Protein AF-A0A1V5TB81-F1 (afdb_monomer)

Sequence (236 aa):
MRASPFLKYRKSFTTGLKASVEYRFNFFLSLAGAVSPVVIQTALWIVLYEGGGEENVLFGFTFTQMIAWTFIAQLVSRLVRTGFEYEVNSDIKSGSLDRYLVKPVSYFGYRLFSFLGDKAAQSLFSCVLLAAAVAVLGTVTGFAVTGRNAALFSVALVLAFVLNFLLFWCVGLAGFWLTEIGFLFEAVRIVIIAASGGIFPLSVFGPEGERILSLLPSRYTIQFPADLLAGRIPES

Mean predicted aligned error: 6.81 Å

Foldseek 3Di:
DPDPLVVVLVVLLQLLLVVLVVVVVVLVVVVVVLVPLLVVQLVVLCVVCVVDDQPDQDLNDGSLLQSLLLVQLSLLCQLQDFDLLVVLLVCLLVVVVVVVVPDPHDPVSSSVSSRCSNCVVVNVVSVVVNVVSLVVSCVPPVDDQDPVLVVVLVVLSVVLNVLSVVVSVVVSVVSNVDNDPPVVSVVVVVVLCVLLCSNHRQSVVPDVSSVVSVVDPSVSNRVVSSCSRSVNDDPD

Structure (mmCIF, N/CA/C/O backbone):
data_AF-A0A1V5TB81-F1
#
_entry.id   AF-A0A1V5TB81-F1
#
loop_
_atom_site.group_PDB
_atom_site.id
_atom_site.type_symbol
_atom_site.label_atom_id
_atom_site.label_alt_id
_atom_site.label_comp_id
_atom_site.label_asym_id
_atom_site.label_entity_id
_atom_site.label_seq_id
_atom_site.pdbx_PDB_ins_code
_atom_site.Cartn_x
_atom_site.Cartn_y
_atom_site.Cartn_z
_atom_site.occupancy
_atom_site.B_iso_or_equiv
_atom_site.auth_seq_id
_atom_site.auth_comp_id
_atom_site.auth_asym_id
_atom_site.auth_atom_id
_atom_site.pdbx_PDB_model_num
ATOM 1 N N . MET A 1 1 ? -28.119 16.794 23.424 1.00 46.44 1 MET A N 1
ATOM 2 C CA . MET A 1 1 ? -27.656 17.115 22.052 1.00 46.44 1 MET A CA 1
ATOM 3 C C . MET A 1 1 ? -26.850 15.946 21.491 1.00 46.44 1 MET A C 1
ATOM 5 O O . MET A 1 1 ? -25.765 15.676 21.993 1.00 46.44 1 MET A O 1
ATOM 9 N N . ARG A 1 2 ? -27.363 15.213 20.491 1.00 53.72 2 ARG A N 1
ATOM 10 C CA . ARG A 1 2 ? -26.559 14.217 19.758 1.00 53.72 2 ARG A CA 1
ATOM 11 C C . ARG A 1 2 ? -25.523 14.980 18.927 1.00 53.72 2 ARG A C 1
ATOM 13 O O . ARG A 1 2 ? -25.900 15.665 17.985 1.00 53.72 2 ARG A O 1
ATOM 20 N N . ALA A 1 3 ? -24.241 14.893 19.283 1.00 59.53 3 ALA A N 1
ATOM 21 C CA . ALA A 1 3 ? -23.174 15.395 18.417 1.00 59.53 3 ALA A CA 1
ATOM 22 C C . ALA A 1 3 ? -23.321 14.754 17.028 1.00 59.53 3 ALA A C 1
ATOM 24 O O . ALA A 1 3 ? -23.548 13.540 16.944 1.00 59.53 3 ALA A O 1
ATOM 25 N N . SER A 1 4 ? -23.219 15.557 15.964 1.00 69.38 4 SER A N 1
ATOM 26 C CA . SER A 1 4 ? -23.364 15.046 14.601 1.00 69.38 4 SER A CA 1
ATOM 27 C C . SER A 1 4 ? -22.346 13.921 14.355 1.00 69.38 4 SER A C 1
ATOM 29 O O . SER A 1 4 ? -21.233 13.967 14.897 1.00 69.38 4 SER A O 1
ATOM 31 N N . PRO A 1 5 ? -22.702 12.879 13.583 1.00 66.94 5 PRO A N 1
ATOM 32 C CA . PRO A 1 5 ? -21.818 11.737 13.342 1.00 66.94 5 PRO A CA 1
ATOM 33 C C . PRO A 1 5 ? -20.439 12.169 12.815 1.00 66.94 5 PRO A C 1
ATOM 35 O O . PRO A 1 5 ? -19.423 11.610 13.223 1.00 66.94 5 PRO A O 1
ATOM 38 N N . PHE A 1 6 ? -20.390 13.243 12.024 1.00 74.88 6 PHE A N 1
ATOM 39 C CA . PHE A 1 6 ? -19.162 13.837 11.499 1.00 74.88 6 PHE A CA 1
ATOM 40 C C . PHE A 1 6 ? -18.202 14.356 12.586 1.00 74.88 6 PHE A C 1
ATOM 42 O O . PHE A 1 6 ? -16.996 14.124 12.504 1.00 74.88 6 PHE A O 1
ATOM 49 N N . LEU A 1 7 ? -18.708 15.002 13.648 1.00 79.69 7 LEU A N 1
ATOM 50 C CA . LEU A 1 7 ? -17.849 15.516 14.727 1.00 79.69 7 LEU A CA 1
ATOM 51 C C . LEU A 1 7 ? -17.111 14.396 15.472 1.00 79.69 7 LEU A C 1
ATOM 53 O O . LEU A 1 7 ? -15.997 14.611 15.951 1.00 79.69 7 LEU A O 1
ATOM 57 N N . LYS A 1 8 ? -17.722 13.210 15.580 1.00 83.25 8 LYS A N 1
ATOM 58 C CA . LYS A 1 8 ? -17.126 12.061 16.275 1.00 83.25 8 LYS A CA 1
ATOM 59 C C . LYS A 1 8 ? -15.926 11.522 15.494 1.00 83.25 8 LYS A C 1
ATOM 61 O O . LYS A 1 8 ? -14.840 11.408 16.054 1.00 83.25 8 LYS A O 1
ATOM 66 N N . TYR A 1 9 ? -16.101 11.291 14.194 1.00 84.56 9 TYR A N 1
ATOM 67 C CA . TYR A 1 9 ? -15.042 10.791 13.316 1.00 84.56 9 TYR A CA 1
ATOM 68 C C . TYR A 1 9 ? -13.918 11.809 13.099 1.00 84.56 9 TYR A C 1
ATOM 70 O O . TYR A 1 9 ? -12.747 11.438 13.094 1.00 84.56 9 TYR A O 1
ATOM 78 N N . ARG A 1 10 ? -14.242 13.110 13.050 1.00 84.38 10 ARG A N 1
ATOM 79 C CA . ARG A 1 10 ? -13.224 14.172 13.012 1.00 84.38 10 ARG A CA 1
ATOM 80 C C . ARG A 1 10 ? -12.326 14.155 14.250 1.00 84.38 10 ARG A C 1
ATOM 82 O O . ARG A 1 10 ? -11.119 14.367 14.138 1.00 84.38 10 ARG A O 1
ATOM 89 N N . LYS A 1 11 ? -12.893 13.904 15.435 1.00 85.12 11 LYS A N 1
ATOM 90 C CA . LYS A 1 11 ? -12.104 13.775 16.670 1.00 85.12 11 LYS A CA 1
ATOM 91 C C . LYS A 1 11 ? -11.187 12.555 16.620 1.00 85.12 11 LYS A C 1
ATOM 93 O O . LYS A 1 11 ? -10.013 12.715 16.920 1.00 85.12 11 LYS A O 1
ATOM 98 N N . SER A 1 12 ? -11.682 11.397 16.178 1.00 83.94 12 SER A N 1
ATOM 99 C CA . SER A 1 12 ? -10.851 10.196 15.981 1.00 83.94 12 SER A CA 1
ATOM 100 C C . SER A 1 12 ? -9.680 10.449 15.033 1.00 83.94 12 SER A C 1
ATOM 102 O O . SER A 1 12 ? -8.546 10.134 15.377 1.00 83.94 12 SER A O 1
ATOM 104 N N . PHE A 1 13 ? -9.931 11.107 13.899 1.00 86.62 13 PHE A N 1
ATOM 105 C CA . PHE A 1 13 ? -8.878 11.514 12.969 1.00 86.62 13 PHE A CA 1
ATOM 106 C C . PHE A 1 13 ? -7.848 12.439 13.624 1.00 86.62 13 PHE A C 1
ATOM 108 O O . PHE A 1 13 ? -6.646 12.241 13.490 1.00 86.62 13 PHE A O 1
ATOM 115 N N . THR A 1 14 ? -8.310 13.432 14.387 1.00 86.25 14 THR A N 1
ATOM 116 C CA . THR A 1 14 ? -7.411 14.365 15.084 1.00 86.25 14 THR A CA 1
ATOM 117 C C . THR A 1 14 ? -6.552 13.648 16.130 1.00 86.25 14 THR A C 1
ATOM 119 O O . THR A 1 14 ? -5.392 14.004 16.314 1.00 86.25 14 THR A O 1
ATOM 122 N N . THR A 1 15 ? -7.101 12.644 16.819 1.00 85.19 15 THR A N 1
ATOM 123 C CA . THR A 1 15 ? -6.345 11.812 17.764 1.00 85.19 15 THR A CA 1
ATOM 124 C C . THR A 1 15 ? -5.258 11.012 17.053 1.00 85.19 15 THR A C 1
ATOM 126 O O . THR A 1 15 ? -4.116 11.052 17.500 1.00 85.19 15 THR A O 1
ATOM 129 N N . GLY A 1 16 ? -5.578 10.364 15.929 1.00 82.12 16 GLY A N 1
ATOM 130 C CA . GLY A 1 16 ? -4.578 9.672 15.111 1.00 82.12 16 GLY A CA 1
ATOM 131 C C . GLY A 1 16 ? -3.480 10.617 14.621 1.00 82.12 16 GLY A C 1
ATOM 132 O O . GLY A 1 16 ? -2.299 10.338 14.783 1.00 82.12 16 GLY A O 1
ATOM 133 N N . LEU A 1 17 ? -3.852 11.802 14.130 1.00 85.25 17 LEU A N 1
ATOM 134 C CA . LEU A 1 17 ? -2.881 12.793 13.659 1.00 85.25 17 LEU A CA 1
ATOM 135 C C . LEU A 1 17 ? -1.909 13.237 14.763 1.00 85.25 17 LEU 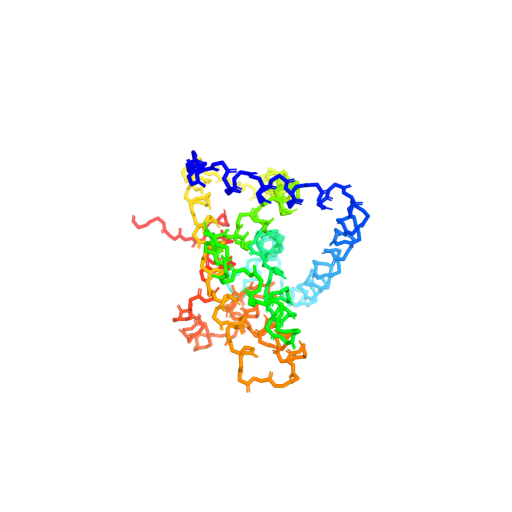A C 1
ATOM 137 O O . LEU A 1 17 ? -0.724 13.439 14.503 1.00 85.25 17 LEU A O 1
ATOM 141 N N . LYS A 1 18 ? -2.392 13.380 16.002 1.00 85.06 18 LYS A N 1
ATOM 142 C CA . LYS A 1 18 ? -1.531 13.692 17.151 1.00 85.06 18 LYS A CA 1
ATOM 143 C C . LYS A 1 18 ? -0.537 12.567 17.436 1.00 85.06 18 LYS A C 1
ATOM 145 O O . LYS A 1 18 ? 0.632 12.875 17.648 1.00 85.06 18 LYS A O 1
ATOM 150 N N . ALA A 1 19 ? -0.977 11.308 17.377 1.00 80.75 19 ALA A N 1
ATOM 151 C CA . ALA A 1 19 ? -0.099 10.152 17.551 1.00 80.75 19 ALA A CA 1
ATOM 152 C C . ALA A 1 19 ? 1.029 10.141 16.500 1.00 80.75 19 ALA A C 1
ATOM 154 O O . ALA A 1 19 ? 2.199 10.013 16.852 1.00 80.75 19 ALA A O 1
ATOM 155 N N . SER A 1 20 ? 0.705 10.418 15.235 1.00 79.62 20 SER A N 1
ATOM 156 C CA . SER A 1 20 ? 1.688 10.511 14.144 1.00 79.62 20 SER A CA 1
ATOM 157 C C . SER A 1 20 ? 2.804 11.534 14.419 1.00 79.62 20 SER A C 1
ATOM 159 O O . SER A 1 20 ? 3.987 11.282 14.181 1.00 79.62 20 SER A O 1
ATOM 161 N N . VAL A 1 21 ? 2.443 12.702 14.965 1.00 80.31 21 VAL A N 1
ATOM 162 C CA . VAL A 1 21 ? 3.389 13.793 15.270 1.00 80.31 21 VAL A CA 1
ATOM 163 C C . VAL A 1 21 ? 4.216 13.511 16.530 1.00 80.31 21 VAL A C 1
ATOM 165 O O . VAL A 1 21 ? 5.379 13.933 16.618 1.00 80.31 21 VAL A O 1
ATOM 168 N N . GLU A 1 22 ? 3.625 12.811 17.498 1.00 83.31 22 GLU A N 1
ATOM 169 C CA . GLU A 1 22 ? 4.284 12.358 18.723 1.00 83.31 22 GLU A CA 1
ATOM 170 C C . GLU A 1 22 ? 5.370 11.321 18.401 1.00 83.31 22 GLU A C 1
ATOM 172 O O . GLU A 1 22 ? 6.528 11.494 18.784 1.00 83.31 22 GLU A O 1
ATOM 177 N N . TYR A 1 23 ? 5.051 10.324 17.571 1.00 77.56 23 TYR A N 1
ATOM 178 C CA . TYR A 1 23 ? 5.965 9.249 17.172 1.00 77.56 23 TYR A CA 1
ATOM 179 C C . TYR A 1 23 ? 6.760 9.543 15.887 1.00 77.56 23 TYR A C 1
ATOM 181 O O . TYR A 1 23 ? 7.111 8.633 15.134 1.00 77.56 23 TYR A O 1
ATOM 189 N N . ARG A 1 24 ? 7.139 10.804 15.646 1.00 81.50 24 ARG A N 1
ATOM 190 C CA . ARG A 1 24 ? 7.891 11.224 14.441 1.00 81.50 24 ARG A CA 1
ATOM 191 C C . ARG A 1 24 ? 9.197 10.453 14.196 1.00 81.50 24 ARG A C 1
ATOM 193 O O . ARG A 1 24 ? 9.610 10.277 13.054 1.00 81.50 24 ARG A O 1
ATOM 200 N N . PHE A 1 25 ? 9.860 9.981 15.253 1.00 84.00 25 PHE A N 1
ATOM 201 C CA . PHE A 1 25 ? 11.065 9.155 15.121 1.00 84.00 25 PHE A CA 1
ATOM 202 C C . PHE A 1 25 ? 10.759 7.793 14.497 1.00 84.00 25 PHE A C 1
ATOM 204 O O . PHE A 1 25 ? 11.540 7.313 13.680 1.00 84.00 25 PHE A O 1
ATOM 211 N N . ASN A 1 26 ? 9.602 7.206 14.815 1.00 83.25 26 ASN A N 1
ATOM 212 C CA . ASN A 1 26 ? 9.147 5.964 14.197 1.00 83.25 26 ASN A CA 1
ATOM 213 C C . ASN A 1 26 ? 8.967 6.154 12.684 1.00 83.25 26 ASN A C 1
ATOM 215 O O . ASN A 1 26 ? 9.401 5.321 11.895 1.00 83.25 26 ASN A O 1
ATOM 219 N N . PHE A 1 27 ? 8.448 7.309 12.259 1.00 81.50 27 PHE A N 1
ATOM 220 C CA . PHE A 1 27 ? 8.380 7.653 10.841 1.00 81.50 27 PHE A CA 1
ATOM 221 C C . PHE A 1 27 ? 9.767 7.643 10.166 1.00 81.50 27 PHE A C 1
ATOM 223 O O . PHE A 1 27 ? 9.932 6.956 9.156 1.00 81.50 27 PHE A O 1
ATOM 230 N N . PHE A 1 28 ? 10.782 8.311 10.727 1.00 84.69 28 PHE A N 1
ATOM 231 C CA . PHE A 1 28 ? 12.133 8.310 10.143 1.00 84.69 28 PHE A CA 1
ATOM 232 C C . PHE A 1 28 ? 12.788 6.925 10.145 1.00 84.69 28 PHE A C 1
ATOM 234 O O . PHE A 1 28 ? 13.382 6.534 9.142 1.00 84.69 28 PHE A O 1
ATOM 241 N N . LEU A 1 29 ? 12.628 6.151 11.221 1.00 87.06 29 LEU A N 1
ATOM 242 C CA . LEU A 1 29 ? 13.097 4.764 11.277 1.00 87.06 29 LEU A CA 1
ATOM 243 C C . LEU A 1 29 ? 12.402 3.897 10.221 1.00 87.06 29 LEU A C 1
ATOM 245 O O . LEU A 1 29 ? 13.052 3.114 9.531 1.00 87.06 29 LEU A O 1
ATOM 249 N N . SER A 1 30 ? 11.097 4.091 10.020 1.00 84.12 30 SER A N 1
ATOM 250 C CA . SER A 1 30 ? 10.345 3.401 8.972 1.00 84.12 30 SER A CA 1
ATOM 251 C C . SER A 1 30 ? 10.826 3.778 7.568 1.00 84.12 30 SER A C 1
ATOM 253 O O . SER A 1 30 ? 10.756 2.956 6.652 1.00 84.12 30 SER A O 1
ATOM 255 N N . LEU A 1 31 ? 11.308 5.011 7.373 1.00 84.56 31 LEU A N 1
ATOM 256 C CA . LEU A 1 31 ? 11.877 5.476 6.111 1.00 84.56 31 LEU A CA 1
ATOM 257 C C . LEU A 1 31 ? 13.279 4.899 5.892 1.00 84.56 31 LEU A C 1
ATOM 259 O O . LEU A 1 31 ? 13.564 4.418 4.804 1.00 84.56 31 LEU A O 1
ATOM 263 N N . ALA A 1 32 ? 14.114 4.841 6.929 1.00 87.69 32 ALA A N 1
ATOM 264 C CA . ALA A 1 32 ? 15.408 4.164 6.863 1.00 87.69 32 ALA A CA 1
ATOM 265 C C . ALA A 1 32 ? 15.243 2.672 6.523 1.00 87.69 32 ALA A C 1
ATOM 267 O O . ALA A 1 32 ? 15.924 2.159 5.641 1.00 87.69 32 ALA A O 1
ATOM 268 N N . GLY A 1 33 ? 14.255 1.999 7.125 1.00 87.31 33 GLY A N 1
ATOM 269 C CA . GLY A 1 33 ? 13.894 0.619 6.786 1.00 87.31 33 GLY A CA 1
ATOM 270 C C . GLY A 1 33 ? 13.306 0.438 5.377 1.00 87.31 33 GLY A C 1
ATOM 271 O O . GLY A 1 33 ? 13.274 -0.679 4.874 1.00 87.31 33 GLY A O 1
ATOM 272 N N . ALA A 1 34 ? 12.864 1.514 4.705 1.00 84.94 34 ALA A N 1
ATOM 273 C CA . ALA A 1 34 ? 12.532 1.495 3.264 1.00 84.94 34 ALA A CA 1
ATOM 274 C C . ALA A 1 34 ? 13.736 1.210 2.390 1.00 84.94 34 ALA A C 1
ATOM 276 O O . ALA A 1 34 ? 13.596 0.661 1.302 1.00 84.94 34 ALA A O 1
ATOM 277 N N . VAL A 1 35 ? 14.878 1.638 2.924 1.00 88.06 35 VAL A N 1
ATOM 278 C CA . VAL A 1 35 ? 16.239 1.439 2.467 1.00 88.06 35 VAL A CA 1
ATOM 279 C C . VAL A 1 35 ? 16.422 0.075 1.812 1.00 88.06 35 VAL A C 1
ATOM 281 O O . VAL A 1 35 ? 16.665 -0.136 0.624 1.00 88.06 35 VAL A O 1
ATOM 284 N N . SER A 1 36 ? 16.238 -0.895 2.703 1.00 89.75 36 SER A N 1
ATOM 285 C CA . SER A 1 36 ? 16.744 -2.244 2.556 1.00 89.75 36 SER A CA 1
ATOM 286 C C . SER A 1 36 ? 16.034 -3.031 1.457 1.00 89.75 36 SER A C 1
ATOM 288 O O . SER A 1 36 ? 16.749 -3.563 0.614 1.00 89.75 36 SER A O 1
ATOM 290 N N . PRO A 1 37 ? 14.686 -3.091 1.375 1.00 88.25 37 PRO A N 1
ATOM 291 C CA . PRO A 1 37 ? 14.025 -3.836 0.304 1.00 88.25 37 PRO A CA 1
ATOM 292 C C . PRO A 1 37 ? 14.393 -3.330 -1.093 1.00 88.25 37 PRO A C 1
ATOM 294 O O . PRO A 1 37 ? 14.648 -4.141 -1.977 1.00 88.25 37 PRO A O 1
ATOM 297 N N . VAL A 1 38 ? 14.489 -2.007 -1.277 1.00 89.25 38 VAL A N 1
ATOM 298 C CA . VAL A 1 38 ? 14.854 -1.394 -2.565 1.00 89.25 38 VAL A CA 1
ATOM 299 C C . VAL A 1 38 ? 16.278 -1.779 -2.963 1.00 89.25 38 VAL A C 1
ATOM 301 O O . VAL A 1 38 ? 16.507 -2.194 -4.097 1.00 89.25 38 VAL A O 1
ATOM 304 N N . VAL A 1 39 ? 17.231 -1.677 -2.031 1.00 91.12 39 VAL A N 1
ATOM 305 C CA . VAL A 1 39 ? 18.637 -2.030 -2.281 1.00 91.12 39 VAL A CA 1
ATOM 306 C C . VAL A 1 39 ? 18.788 -3.521 -2.572 1.00 91.12 39 VAL A C 1
ATOM 308 O O . VAL A 1 39 ? 19.445 -3.883 -3.543 1.00 91.12 39 VAL A O 1
ATOM 311 N N . ILE A 1 40 ? 18.146 -4.382 -1.777 1.00 92.38 40 ILE A N 1
ATOM 312 C CA . ILE A 1 40 ? 18.197 -5.838 -1.957 1.00 92.38 40 ILE A CA 1
ATOM 313 C C . ILE A 1 40 ? 17.614 -6.227 -3.319 1.00 92.38 40 ILE A C 1
ATOM 315 O O . ILE A 1 40 ? 18.248 -6.971 -4.060 1.00 92.38 40 ILE A O 1
ATOM 319 N N . GLN A 1 41 ? 16.440 -5.703 -3.681 1.00 91.12 41 GLN A N 1
ATOM 320 C CA . GLN A 1 41 ? 15.818 -5.991 -4.977 1.00 91.12 41 GLN A CA 1
ATOM 321 C C . GLN A 1 41 ? 16.663 -5.462 -6.136 1.00 91.12 41 GLN A C 1
ATOM 323 O O . GLN A 1 41 ? 16.874 -6.178 -7.106 1.00 91.12 41 GLN A O 1
ATOM 328 N N . THR A 1 42 ? 17.216 -4.254 -6.017 1.00 90.31 42 THR A N 1
ATOM 329 C CA . THR A 1 42 ? 18.104 -3.685 -7.043 1.00 90.31 42 THR A CA 1
ATOM 330 C C . THR A 1 42 ? 19.345 -4.551 -7.252 1.00 90.31 42 THR A C 1
ATOM 332 O O . THR A 1 42 ? 19.686 -4.852 -8.391 1.00 90.31 42 THR A O 1
ATOM 335 N N . ALA A 1 43 ? 19.988 -5.007 -6.173 1.00 92.19 43 ALA A N 1
ATOM 336 C CA . ALA A 1 43 ? 21.135 -5.909 -6.259 1.00 92.19 43 ALA A CA 1
ATOM 337 C C . ALA A 1 43 ? 20.768 -7.244 -6.927 1.00 92.19 43 ALA A C 1
ATOM 339 O O . ALA A 1 43 ? 21.506 -7.720 -7.786 1.00 92.19 43 ALA A O 1
ATOM 340 N N . LEU A 1 44 ? 19.606 -7.816 -6.586 1.00 92.19 44 LEU A N 1
ATOM 341 C CA . LEU A 1 44 ? 19.094 -9.021 -7.244 1.00 92.19 44 LEU A CA 1
ATOM 342 C C . LEU A 1 44 ? 18.886 -8.801 -8.748 1.00 92.19 44 LEU A C 1
ATOM 344 O O . LEU A 1 44 ? 19.290 -9.644 -9.545 1.00 92.19 44 LEU A O 1
ATOM 348 N N . TRP A 1 45 ? 18.301 -7.670 -9.150 1.00 91.25 45 TRP A N 1
ATOM 349 C CA . TRP A 1 45 ? 18.092 -7.357 -10.563 1.00 91.25 45 TRP A CA 1
ATOM 350 C C . TRP A 1 45 ? 19.399 -7.134 -11.317 1.00 91.25 45 TRP A C 1
ATOM 352 O O . TRP A 1 45 ? 19.512 -7.609 -12.440 1.00 91.25 45 TRP A O 1
ATOM 362 N N . ILE A 1 46 ? 20.394 -6.482 -10.709 1.00 90.38 46 ILE A N 1
ATOM 363 C CA . ILE A 1 46 ? 21.722 -6.327 -11.321 1.00 90.38 46 ILE A CA 1
ATOM 364 C C . ILE A 1 46 ? 22.289 -7.704 -11.677 1.00 90.38 46 ILE A C 1
ATOM 366 O O . ILE A 1 46 ? 22.594 -7.936 -12.839 1.00 90.38 46 ILE A O 1
ATOM 370 N N . VAL A 1 47 ? 22.323 -8.638 -10.722 1.00 91.44 47 VAL A N 1
ATOM 371 C CA . VAL A 1 47 ? 22.872 -9.989 -10.936 1.00 91.44 47 VAL A CA 1
ATOM 372 C C . VAL A 1 47 ? 22.081 -10.777 -11.986 1.00 91.44 47 VAL A C 1
ATOM 374 O O . VAL A 1 47 ? 22.664 -11.477 -12.809 1.00 91.44 47 VAL A O 1
ATOM 377 N N . LEU A 1 48 ? 20.748 -10.674 -11.985 1.00 89.25 48 LEU A N 1
ATOM 378 C CA . LEU A 1 48 ? 19.905 -11.401 -12.941 1.00 89.25 48 LEU A CA 1
ATOM 379 C C . LEU A 1 48 ? 20.037 -10.881 -14.378 1.00 89.25 48 LEU A C 1
ATOM 381 O O . LEU A 1 48 ? 19.919 -11.668 -15.317 1.00 89.25 48 LEU A O 1
ATOM 385 N N . TYR A 1 49 ? 20.277 -9.581 -14.555 1.00 89.12 49 TYR A N 1
ATOM 386 C CA . TYR A 1 49 ? 20.441 -8.965 -15.873 1.00 89.12 49 TYR A CA 1
ATOM 387 C C . TYR A 1 49 ? 21.905 -8.918 -16.342 1.00 89.12 49 TYR A C 1
ATOM 389 O O . TYR A 1 49 ? 22.132 -8.756 -17.532 1.00 89.12 49 TYR A O 1
ATOM 397 N N . GLU A 1 50 ? 22.897 -9.132 -15.472 1.00 83.12 50 GLU A N 1
ATOM 398 C CA . GLU A 1 50 ? 24.333 -9.103 -15.819 1.00 83.12 50 GLU A CA 1
ATOM 399 C C . GLU A 1 50 ? 24.713 -10.105 -16.930 1.00 83.12 50 GLU A C 1
ATOM 401 O O . GLU A 1 50 ? 25.636 -9.867 -17.706 1.00 83.12 50 GLU A O 1
ATOM 406 N N . GLY A 1 51 ? 23.971 -11.215 -17.046 1.00 70.25 51 GLY A N 1
ATOM 407 C CA . GLY A 1 51 ? 24.224 -12.284 -18.019 1.00 70.25 51 GLY A CA 1
ATOM 408 C C . GLY A 1 51 ? 23.631 -12.087 -19.421 1.00 70.25 51 GLY A C 1
ATOM 409 O O . GLY A 1 51 ? 23.921 -12.888 -20.308 1.00 70.25 51 GLY A O 1
ATOM 410 N N . GLY A 1 52 ? 22.808 -11.062 -19.655 1.00 64.69 52 GLY A N 1
ATOM 411 C CA . GLY A 1 52 ? 22.266 -10.762 -20.984 1.00 64.69 52 GLY A CA 1
ATOM 412 C C . GLY A 1 52 ? 22.256 -9.258 -21.204 1.00 64.69 52 GLY A C 1
ATOM 413 O O . GLY A 1 52 ? 21.798 -8.542 -20.329 1.00 64.69 52 GLY A O 1
ATOM 414 N N . GLY A 1 53 ? 22.798 -8.790 -22.334 1.00 63.75 53 GLY A N 1
ATOM 415 C CA . GLY A 1 53 ? 23.076 -7.368 -22.598 1.00 63.75 53 GLY A CA 1
ATOM 416 C C . GLY A 1 53 ? 21.885 -6.407 -22.435 1.00 63.75 53 GLY A C 1
ATOM 417 O O . GLY A 1 53 ? 20.780 -6.808 -22.100 1.00 63.75 53 GLY A O 1
ATOM 418 N N . GLU A 1 54 ? 22.086 -5.115 -22.709 1.00 59.56 54 GLU A N 1
ATOM 419 C CA . GLU A 1 54 ? 21.105 -4.047 -22.410 1.00 59.56 54 GLU A CA 1
ATOM 420 C C . GLU A 1 54 ? 19.689 -4.254 -22.999 1.00 59.56 54 GLU A C 1
ATOM 422 O O . GLU A 1 54 ? 18.715 -3.743 -22.445 1.00 59.56 54 GLU A O 1
ATOM 427 N N . GLU A 1 55 ? 19.546 -5.043 -24.070 1.00 63.56 55 GLU A N 1
ATOM 428 C CA . GLU A 1 55 ? 18.257 -5.402 -24.689 1.00 63.56 55 GLU A CA 1
ATOM 429 C C . GLU A 1 55 ? 17.609 -6.678 -24.119 1.00 63.56 55 GLU A C 1
ATOM 431 O O . GLU A 1 55 ? 16.552 -7.106 -24.585 1.00 63.56 55 GLU A O 1
ATOM 436 N N . ASN A 1 56 ? 18.212 -7.310 -23.112 1.00 78.38 56 ASN A N 1
ATOM 437 C CA . ASN A 1 56 ? 17.662 -8.508 -22.497 1.00 78.38 56 ASN A CA 1
ATOM 438 C C . ASN A 1 56 ? 16.358 -8.174 -21.758 1.00 78.38 56 ASN A C 1
ATOM 440 O O . ASN A 1 56 ? 16.338 -7.415 -20.785 1.00 78.38 56 ASN A O 1
ATOM 444 N N . VAL A 1 57 ? 15.253 -8.751 -22.228 1.00 82.88 57 VAL A N 1
ATOM 445 C CA . VAL A 1 57 ? 13.931 -8.599 -21.619 1.00 82.88 57 VAL A CA 1
ATOM 446 C C . VAL A 1 57 ? 13.654 -9.822 -20.754 1.00 82.88 57 VAL A C 1
ATOM 448 O O . VAL A 1 57 ? 13.281 -10.881 -21.254 1.00 82.88 57 VAL A O 1
ATOM 451 N N . LEU A 1 58 ? 13.785 -9.665 -19.438 1.00 83.19 58 LEU A N 1
ATOM 452 C CA . LEU A 1 58 ? 13.402 -10.689 -18.466 1.00 83.19 58 LEU A CA 1
ATOM 453 C C . LEU A 1 58 ? 12.046 -10.342 -17.859 1.00 83.19 58 LEU A C 1
ATOM 455 O O . LEU A 1 58 ? 11.779 -9.193 -17.512 1.00 83.19 58 LEU A O 1
ATOM 459 N N . PHE A 1 59 ? 11.162 -11.337 -17.750 1.00 84.38 59 PHE A N 1
ATOM 460 C CA . PHE A 1 59 ? 9.823 -11.183 -17.158 1.00 84.38 59 PHE A CA 1
ATOM 461 C C . PHE A 1 59 ? 8.969 -10.069 -17.796 1.00 84.38 59 PHE A C 1
ATOM 463 O O . PHE A 1 59 ? 8.060 -9.526 -17.165 1.00 84.38 59 PHE A O 1
ATOM 470 N N . GLY A 1 60 ? 9.276 -9.716 -19.050 1.00 83.38 60 GLY A N 1
ATOM 471 C CA . GLY A 1 60 ? 8.641 -8.625 -19.782 1.00 83.38 60 GLY A CA 1
ATOM 472 C C . GLY A 1 60 ? 9.132 -7.226 -19.399 1.00 83.38 60 GLY A C 1
ATOM 473 O O . GLY A 1 60 ? 8.426 -6.272 -19.707 1.00 83.38 60 GLY A O 1
ATOM 474 N N . PHE A 1 61 ? 10.267 -7.082 -18.710 1.00 85.44 61 PHE A N 1
ATOM 475 C CA . PHE A 1 61 ? 10.885 -5.802 -18.347 1.00 85.44 61 PHE A CA 1
ATOM 476 C C . PHE A 1 61 ? 12.309 -5.716 -18.911 1.00 85.44 61 PHE A C 1
ATOM 478 O O . PHE A 1 61 ? 13.086 -6.668 -18.799 1.00 85.44 61 PHE A O 1
ATOM 485 N N . THR A 1 62 ? 12.685 -4.555 -19.446 1.00 87.94 62 THR A N 1
ATOM 486 C CA . THR A 1 62 ? 14.111 -4.198 -19.562 1.00 87.94 62 THR A CA 1
ATOM 487 C C . THR A 1 62 ? 14.677 -3.891 -18.174 1.00 87.94 62 THR A C 1
ATOM 489 O O . THR A 1 62 ? 13.915 -3.608 -17.246 1.00 87.94 62 THR A O 1
ATOM 492 N N . PHE A 1 63 ? 16.002 -3.895 -18.011 1.00 86.88 63 PHE A N 1
ATOM 493 C CA . PHE A 1 63 ? 16.631 -3.574 -16.723 1.00 86.88 63 PHE A CA 1
ATOM 494 C C . PHE A 1 63 ? 16.134 -2.232 -16.155 1.00 86.88 63 PHE A C 1
ATOM 496 O O . PHE A 1 63 ? 15.653 -2.155 -15.024 1.00 86.88 63 PHE A O 1
ATOM 503 N N . THR A 1 64 ? 16.144 -1.184 -16.981 1.00 85.00 64 THR A N 1
ATOM 504 C CA . THR A 1 64 ? 15.682 0.156 -16.599 1.00 85.00 64 THR A CA 1
ATOM 505 C C . THR A 1 64 ? 14.211 0.166 -16.177 1.00 85.00 64 THR A C 1
ATOM 507 O O . THR A 1 64 ? 13.857 0.792 -15.176 1.00 85.00 64 THR A O 1
ATOM 510 N N . GLN A 1 65 ? 13.348 -0.563 -16.894 1.00 85.06 65 GLN A N 1
ATOM 511 C CA . GLN A 1 65 ? 11.934 -0.692 -16.536 1.00 85.06 65 GLN A CA 1
ATOM 512 C C . GLN A 1 65 ? 11.740 -1.473 -15.234 1.00 85.06 65 GLN A C 1
ATOM 514 O O . GLN A 1 65 ? 10.880 -1.106 -14.437 1.00 85.06 65 GLN A O 1
ATOM 519 N N . MET A 1 66 ? 12.532 -2.522 -14.997 1.00 88.75 66 MET A N 1
ATOM 520 C CA . MET A 1 66 ? 12.469 -3.325 -13.776 1.00 88.75 66 MET A CA 1
ATOM 521 C C . MET A 1 66 ? 12.831 -2.491 -12.543 1.00 88.75 66 MET A C 1
ATOM 523 O O . MET A 1 66 ? 12.125 -2.534 -11.533 1.00 88.75 66 MET A O 1
ATOM 527 N N . ILE A 1 67 ? 13.889 -1.679 -12.631 1.00 89.06 67 ILE A N 1
ATOM 528 C CA . ILE A 1 67 ? 14.282 -0.763 -11.553 1.00 89.06 67 ILE A CA 1
ATOM 529 C C . ILE A 1 67 ? 13.199 0.297 -11.328 1.00 89.06 67 ILE A C 1
ATOM 531 O O . ILE A 1 67 ? 12.740 0.467 -10.198 1.00 89.06 67 ILE A O 1
ATOM 535 N N . ALA A 1 68 ? 12.729 0.963 -12.387 1.00 86.88 68 ALA A N 1
ATOM 536 C CA . ALA A 1 68 ? 11.670 1.969 -12.292 1.00 86.88 68 ALA A CA 1
ATOM 537 C C . ALA A 1 68 ? 10.400 1.409 -11.630 1.00 86.88 68 ALA A C 1
ATOM 539 O O . ALA A 1 68 ? 9.878 1.984 -10.671 1.00 86.88 68 ALA A O 1
ATOM 540 N N . TRP A 1 69 ? 9.945 0.246 -12.100 1.00 87.88 69 TRP A N 1
ATOM 541 C CA . TRP A 1 69 ? 8.799 -0.461 -11.544 1.00 87.88 69 TRP A CA 1
ATOM 542 C C . TRP A 1 69 ? 9.024 -0.839 -10.081 1.00 87.88 69 TRP A C 1
ATOM 544 O O . TRP A 1 69 ? 8.138 -0.618 -9.261 1.00 87.88 69 TRP A O 1
ATOM 554 N N . THR A 1 70 ? 10.216 -1.325 -9.724 1.00 90.00 70 THR A N 1
ATOM 555 C CA . THR A 1 70 ? 10.562 -1.698 -8.344 1.00 90.00 70 THR A CA 1
ATOM 556 C C . THR A 1 70 ? 10.421 -0.505 -7.400 1.00 90.00 70 THR A C 1
ATOM 558 O O . THR A 1 70 ? 9.767 -0.604 -6.361 1.00 90.00 70 THR A O 1
ATOM 561 N N . PHE A 1 71 ? 10.968 0.654 -7.773 1.00 88.81 71 PHE A N 1
ATOM 562 C CA . PHE A 1 71 ? 10.829 1.879 -6.982 1.00 88.81 71 PHE A CA 1
ATOM 563 C C . PHE A 1 71 ? 9.361 2.297 -6.827 1.00 88.81 71 PHE A C 1
ATOM 565 O O . PHE A 1 71 ? 8.921 2.593 -5.713 1.00 88.81 71 PHE A O 1
ATOM 572 N N . ILE A 1 72 ? 8.587 2.278 -7.916 1.00 89.06 72 ILE A N 1
ATOM 573 C CA . ILE A 1 72 ? 7.155 2.603 -7.886 1.00 89.06 72 ILE A CA 1
ATOM 574 C C . ILE A 1 72 ? 6.398 1.625 -6.978 1.00 89.06 72 ILE A C 1
ATOM 576 O O . ILE A 1 72 ? 5.662 2.061 -6.092 1.00 89.06 72 ILE A O 1
ATOM 580 N N . ALA A 1 73 ? 6.606 0.319 -7.143 1.00 91.06 73 ALA A N 1
ATOM 581 C CA . ALA A 1 73 ? 5.947 -0.725 -6.367 1.00 91.06 73 ALA A CA 1
ATOM 582 C C . ALA A 1 73 ? 6.252 -0.599 -4.868 1.00 91.06 73 ALA A C 1
ATOM 584 O O . ALA A 1 73 ? 5.338 -0.705 -4.050 1.00 91.06 73 ALA A O 1
ATOM 585 N N . GLN A 1 74 ? 7.495 -0.283 -4.482 1.00 91.12 74 GLN A N 1
ATOM 586 C CA . GLN A 1 74 ? 7.850 -0.056 -3.075 1.00 91.12 74 GLN A CA 1
ATOM 587 C C . GLN A 1 74 ? 7.162 1.185 -2.484 1.00 91.12 74 GLN A C 1
ATOM 589 O O . GLN A 1 74 ? 6.734 1.174 -1.324 1.00 91.12 74 GLN A O 1
ATOM 594 N N . LEU A 1 75 ? 7.000 2.253 -3.267 1.00 90.62 75 LEU A N 1
ATOM 595 C CA . LEU A 1 75 ? 6.299 3.462 -2.826 1.00 90.62 75 LEU A CA 1
ATOM 596 C C . LEU A 1 75 ? 4.787 3.242 -2.714 1.00 90.62 75 LEU A C 1
ATOM 598 O O . LEU A 1 75 ? 4.181 3.623 -1.711 1.00 90.62 75 LEU A O 1
ATOM 602 N N . VAL A 1 76 ? 4.191 2.557 -3.688 1.00 92.00 76 VAL A N 1
ATOM 603 C CA . VAL A 1 76 ? 2.784 2.138 -3.653 1.00 92.00 76 VAL A CA 1
ATOM 604 C C . VAL A 1 76 ? 2.525 1.216 -2.461 1.00 92.00 76 VAL A C 1
ATOM 606 O O . VAL A 1 76 ? 1.595 1.458 -1.693 1.00 92.00 76 VAL A O 1
ATOM 609 N N . SER A 1 77 ? 3.390 0.220 -2.241 1.00 91.44 77 SER A N 1
ATOM 610 C CA . SER A 1 77 ? 3.342 -0.685 -1.087 1.00 91.44 77 SER A CA 1
ATOM 611 C C . SER A 1 77 ? 3.260 0.092 0.226 1.00 91.44 77 SER A C 1
ATOM 613 O O . SER A 1 77 ? 2.408 -0.179 1.069 1.00 91.44 77 SER A O 1
ATOM 615 N N . ARG A 1 78 ? 4.078 1.139 0.383 1.00 89.06 78 ARG A N 1
ATOM 616 C CA . ARG A 1 78 ? 4.053 2.008 1.570 1.00 89.06 78 ARG A CA 1
ATOM 617 C C . ARG A 1 78 ? 2.761 2.791 1.721 1.00 89.06 78 ARG A C 1
ATOM 619 O O . ARG A 1 78 ? 2.230 2.870 2.832 1.00 89.06 78 ARG A O 1
ATOM 626 N N . LEU A 1 79 ? 2.258 3.363 0.633 1.00 90.25 79 LEU A N 1
ATOM 627 C CA . LEU A 1 79 ? 1.015 4.134 0.636 1.00 90.25 79 LEU A CA 1
ATOM 628 C C . LEU A 1 79 ? -0.178 3.257 1.025 1.00 90.25 79 LEU A C 1
ATOM 630 O O . LEU A 1 79 ? -0.996 3.664 1.851 1.00 90.25 79 LEU A O 1
ATOM 634 N N . VAL A 1 80 ? -0.214 2.025 0.525 1.00 91.12 80 VAL A N 1
ATOM 635 C CA . VAL A 1 80 ? -1.325 1.088 0.718 1.00 91.12 80 VAL A CA 1
ATOM 636 C C . VAL A 1 80 ? -1.232 0.313 2.037 1.00 91.12 80 VAL A C 1
ATOM 638 O O . VAL A 1 80 ? -2.260 0.040 2.647 1.00 91.12 80 VAL A O 1
ATOM 641 N N . ARG A 1 81 ? -0.022 0.025 2.535 1.00 86.62 81 ARG A N 1
ATOM 642 C CA . ARG A 1 81 ? 0.222 -0.792 3.740 1.00 86.62 81 ARG A CA 1
ATOM 643 C C . ARG A 1 81 ? -0.590 -0.342 4.953 1.00 86.62 81 ARG A C 1
ATOM 645 O O . ARG A 1 81 ? -0.487 0.807 5.373 1.00 86.62 81 ARG A O 1
ATOM 652 N N . THR A 1 82 ? -1.311 -1.251 5.587 1.00 85.00 82 THR A N 1
ATOM 653 C CA . THR A 1 82 ? -1.992 -0.976 6.856 1.00 85.00 82 THR A CA 1
ATOM 654 C C . THR A 1 82 ? -1.211 -1.501 8.061 1.00 85.00 82 THR A C 1
ATOM 656 O O . THR A 1 82 ? -0.240 -2.246 7.916 1.00 85.00 82 THR A O 1
ATOM 659 N N . GLY A 1 83 ? -1.577 -1.017 9.250 1.00 82.75 83 GLY A N 1
ATOM 660 C CA . GLY A 1 83 ? -1.064 -1.518 10.531 1.00 82.75 83 GLY A CA 1
ATOM 661 C C . GLY A 1 83 ? -2.118 -1.569 11.643 1.00 82.75 83 GLY A C 1
ATOM 662 O O . GLY A 1 83 ? -1.820 -2.032 12.742 1.00 82.75 83 GLY A O 1
ATOM 663 N N . PHE A 1 84 ? -3.352 -1.131 11.368 1.00 86.81 84 PHE A N 1
ATOM 664 C CA . PHE A 1 84 ? -4.429 -1.078 12.360 1.00 86.81 84 PHE A CA 1
ATOM 665 C C . PHE A 1 84 ? -4.845 -2.482 12.830 1.00 86.81 84 PHE A C 1
ATOM 667 O O . PHE A 1 84 ? -5.415 -2.640 13.905 1.00 86.81 84 PHE A O 1
ATOM 674 N N . GLU A 1 85 ? -4.581 -3.513 12.028 1.00 86.56 85 GLU A N 1
ATOM 675 C CA . GLU A 1 85 ? -4.928 -4.901 12.309 1.00 86.56 85 GLU A CA 1
ATOM 676 C C . GLU A 1 85 ? -4.258 -5.440 13.584 1.00 86.56 85 GLU A C 1
ATOM 678 O O . GLU A 1 85 ? -4.871 -6.243 14.286 1.00 86.56 85 GLU A O 1
ATOM 683 N N . TYR A 1 86 ? -3.062 -4.955 13.952 1.00 86.25 86 TYR A N 1
ATOM 684 C CA . TYR A 1 86 ? -2.439 -5.297 15.240 1.00 86.25 86 TYR A CA 1
ATOM 685 C C . TYR A 1 86 ? -3.182 -4.661 16.416 1.00 86.25 86 TYR A C 1
ATOM 687 O O . TYR A 1 86 ? -3.322 -5.278 17.470 1.00 86.25 86 TYR A O 1
ATOM 695 N N . GLU A 1 87 ? -3.687 -3.439 16.241 1.00 87.81 87 GLU A N 1
ATOM 696 C CA . GLU A 1 87 ? -4.483 -2.764 17.266 1.00 87.81 87 GLU A CA 1
ATOM 697 C C . GLU A 1 87 ? -5.842 -3.445 17.446 1.00 87.81 87 GLU A C 1
ATOM 699 O O . GLU A 1 87 ? -6.287 -3.637 18.574 1.00 87.81 87 GLU A O 1
ATOM 704 N N . VAL A 1 88 ? -6.476 -3.863 16.344 1.00 89.25 88 VAL A N 1
ATOM 705 C CA . VAL A 1 88 ? -7.718 -4.650 16.376 1.00 89.25 88 VAL A CA 1
ATOM 706 C C . VAL A 1 88 ? -7.505 -5.965 17.113 1.00 89.25 88 VAL A C 1
ATOM 708 O O . VAL A 1 88 ? -8.283 -6.317 17.996 1.00 89.25 88 VAL A O 1
ATOM 711 N N . ASN A 1 89 ? -6.417 -6.662 16.804 1.00 86.44 89 ASN A N 1
ATOM 712 C CA . ASN A 1 89 ? -6.048 -7.901 17.472 1.00 86.44 89 ASN A CA 1
ATOM 713 C C . ASN A 1 89 ? -5.820 -7.696 18.982 1.00 86.44 89 ASN A C 1
ATOM 715 O O . ASN A 1 89 ? -6.373 -8.426 19.802 1.00 86.44 89 ASN A O 1
ATOM 719 N N . SER A 1 90 ? -5.083 -6.647 19.355 1.00 87.44 90 SER A N 1
ATOM 720 C CA . SER A 1 90 ? -4.848 -6.282 20.756 1.00 87.44 90 SER A CA 1
ATOM 721 C C . SER A 1 90 ? -6.149 -5.971 21.506 1.00 87.44 90 SER A C 1
ATOM 723 O O . SER A 1 90 ? -6.349 -6.433 22.634 1.00 87.44 90 SER A O 1
ATOM 725 N N . ASP A 1 91 ? -7.078 -5.243 20.880 1.00 89.00 91 ASP A N 1
ATOM 726 C CA . ASP A 1 91 ? -8.384 -4.935 21.471 1.00 89.00 91 ASP A CA 1
ATOM 727 C C . ASP A 1 91 ? -9.236 -6.188 21.699 1.00 89.00 91 ASP A C 1
ATOM 729 O O . ASP A 1 91 ? -9.913 -6.279 22.725 1.00 89.00 91 ASP A O 1
ATOM 733 N N . ILE A 1 92 ? -9.203 -7.141 20.759 1.00 88.12 92 ILE A N 1
ATOM 734 C CA . ILE A 1 92 ? -9.904 -8.427 20.873 1.00 88.12 92 ILE A CA 1
ATOM 735 C C . ILE A 1 92 ? -9.287 -9.250 22.009 1.00 88.12 92 ILE A C 1
ATOM 737 O O . ILE A 1 92 ? -10.000 -9.661 22.923 1.00 88.12 92 ILE A O 1
ATOM 741 N N . LYS A 1 93 ? -7.959 -9.429 22.008 1.00 84.44 93 LYS A N 1
ATOM 742 C CA . LYS A 1 93 ? -7.244 -10.248 23.001 1.00 84.44 93 LYS A CA 1
ATOM 743 C C . LYS A 1 93 ? -7.382 -9.709 24.425 1.00 84.44 93 LYS A C 1
ATOM 745 O O . LYS A 1 93 ? -7.478 -10.481 25.373 1.00 84.44 93 LYS A O 1
ATOM 750 N N . SER A 1 94 ? -7.389 -8.388 24.586 1.00 86.06 94 SER A N 1
ATOM 751 C CA . SER A 1 94 ? -7.513 -7.739 25.897 1.00 86.06 94 SER A CA 1
ATOM 752 C C . SER A 1 94 ? -8.957 -7.578 26.384 1.00 86.06 94 SER A C 1
ATOM 754 O O . SER A 1 94 ? -9.165 -7.072 27.485 1.00 86.06 94 SER A O 1
ATOM 756 N N . GLY A 1 95 ? -9.962 -7.933 25.572 1.00 85.62 95 GLY A N 1
ATOM 757 C CA . GLY A 1 95 ? -11.371 -7.645 25.867 1.00 85.62 95 GLY A CA 1
ATOM 758 C C . GLY A 1 95 ? -11.708 -6.147 25.870 1.00 85.62 95 GLY A C 1
ATOM 759 O O . GLY A 1 95 ? -12.808 -5.748 26.247 1.00 85.62 95 GLY A O 1
ATOM 760 N N . SER A 1 96 ? -10.784 -5.284 25.432 1.00 86.75 96 SER A N 1
ATOM 761 C CA . SER A 1 96 ? -10.979 -3.829 25.396 1.00 86.75 96 SER A CA 1
ATOM 762 C C . SER A 1 96 ? -12.044 -3.402 24.387 1.00 86.75 96 SER A C 1
ATOM 764 O O . SER A 1 96 ? -12.554 -2.280 24.474 1.00 86.75 96 SER A O 1
ATOM 766 N N . LEU A 1 97 ? -12.404 -4.294 23.459 1.00 87.31 97 LEU A N 1
ATOM 767 C CA . LEU A 1 97 ? -13.444 -4.070 22.463 1.00 87.31 97 LEU A CA 1
ATOM 768 C C . LEU A 1 97 ? -14.799 -3.687 23.088 1.00 87.31 97 LEU A C 1
ATOM 770 O O . LEU A 1 97 ? -15.480 -2.805 22.560 1.00 87.31 97 LEU A O 1
ATOM 774 N N . ASP A 1 98 ? -15.144 -4.246 24.254 1.00 86.94 98 ASP A N 1
ATOM 775 C CA . ASP A 1 98 ? -16.395 -3.959 24.978 1.00 86.94 98 ASP A CA 1
ATOM 776 C C . ASP A 1 98 ? -16.586 -2.463 25.255 1.00 86.94 98 ASP A C 1
ATOM 778 O O . ASP A 1 98 ? -17.682 -1.911 25.130 1.00 86.94 98 ASP A O 1
ATOM 782 N N . ARG A 1 99 ? -15.490 -1.750 25.536 1.00 86.31 99 ARG A N 1
ATOM 783 C CA . ARG A 1 99 ? -15.506 -0.301 25.800 1.00 86.31 99 ARG A CA 1
ATOM 784 C C . ARG A 1 99 ? -15.952 0.517 24.589 1.00 86.31 99 ARG A C 1
ATOM 786 O O . ARG A 1 99 ? -16.348 1.676 24.748 1.00 86.31 99 ARG A O 1
ATOM 793 N N . TYR A 1 100 ? -15.834 -0.041 23.387 1.00 85.81 100 TYR A N 1
ATOM 794 C CA . TYR A 1 100 ? -16.274 0.584 22.145 1.00 85.81 100 TYR A CA 1
ATOM 795 C C . TYR A 1 100 ? -17.707 0.192 21.789 1.00 85.81 100 TYR A C 1
ATOM 797 O O . TYR A 1 100 ? -18.429 1.042 21.275 1.00 85.81 100 TYR A O 1
ATOM 805 N N . LEU A 1 101 ? -18.145 -1.025 22.128 1.00 84.06 101 LEU A N 1
ATOM 806 C CA . LEU A 1 101 ? -19.510 -1.504 21.867 1.00 84.06 101 LEU A CA 1
ATOM 807 C C . LEU A 1 101 ? -20.577 -0.708 22.631 1.00 84.06 101 LEU A C 1
ATOM 809 O O . LEU A 1 101 ? -21.667 -0.476 22.114 1.00 84.06 101 LEU A O 1
ATOM 813 N N . VAL A 1 102 ? -20.250 -0.221 23.831 1.00 86.88 102 VAL A N 1
ATOM 814 C CA . VAL A 1 102 ? -21.160 0.607 24.647 1.00 86.88 102 VAL A CA 1
ATOM 815 C C 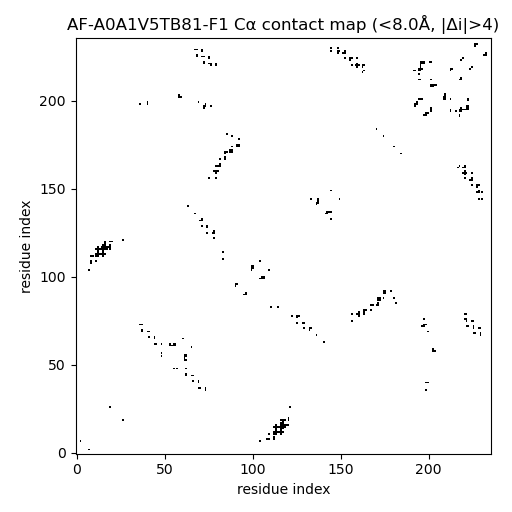. VAL A 1 102 ? -21.225 2.064 24.151 1.00 86.88 102 VAL A C 1
ATOM 817 O O . VAL A 1 102 ? -22.121 2.828 24.518 1.00 86.88 102 VAL A O 1
ATOM 820 N N . LYS A 1 103 ? -20.289 2.495 23.294 1.00 83.56 103 LYS A N 1
ATOM 821 C CA . LYS A 1 103 ? -20.259 3.863 22.758 1.00 83.56 103 LYS A CA 1
ATOM 822 C C . LYS A 1 103 ? -21.110 3.959 21.486 1.00 83.56 103 LYS A C 1
ATOM 824 O O . LYS A 1 103 ? -21.100 3.053 20.663 1.00 83.56 103 LYS A O 1
ATOM 829 N N . PRO A 1 104 ? -21.771 5.103 21.222 1.00 82.88 104 PRO A N 1
ATOM 830 C CA . PRO A 1 104 ? -22.530 5.322 19.989 1.00 82.88 104 PRO A CA 1
ATOM 831 C C . PRO A 1 104 ? -21.596 5.682 18.815 1.00 82.88 104 PRO A C 1
ATOM 833 O O . PRO A 1 104 ? -21.749 6.745 18.193 1.00 82.88 104 PRO A O 1
ATOM 836 N N . VAL A 1 105 ? -20.580 4.847 18.576 1.00 83.19 105 VAL A N 1
ATOM 837 C CA . VAL A 1 105 ? -19.567 4.950 17.518 1.00 83.19 105 VAL A CA 1
ATOM 838 C C . VAL A 1 105 ? -19.277 3.540 17.010 1.00 83.19 105 VAL A C 1
ATOM 840 O O . VAL A 1 105 ? -18.976 2.656 17.802 1.00 83.19 105 VAL A O 1
ATOM 843 N N . SER A 1 106 ? -19.344 3.332 15.693 1.00 87.38 106 SER A N 1
ATOM 844 C CA . SER A 1 106 ? -18.958 2.044 15.111 1.00 87.38 106 SER A CA 1
ATOM 845 C C . SER A 1 106 ? -17.457 1.807 15.301 1.00 87.38 106 SER A C 1
ATOM 847 O O . SER A 1 106 ? -16.648 2.698 15.035 1.00 87.38 106 SER A O 1
ATOM 849 N N . TYR A 1 107 ? -17.077 0.607 15.743 1.00 87.94 107 TYR A N 1
ATOM 850 C CA . TYR A 1 107 ? -15.667 0.257 15.929 1.00 87.94 107 TYR A CA 1
ATOM 851 C C . TYR A 1 107 ? -14.880 0.335 14.610 1.00 87.94 107 TYR A C 1
ATOM 853 O O . TYR A 1 107 ? -13.793 0.908 14.571 1.00 87.94 107 TYR A O 1
ATOM 861 N N . PHE A 1 108 ? -15.491 -0.126 13.512 1.00 88.88 108 PHE A N 1
ATOM 862 C CA . PHE A 1 108 ? -14.954 0.010 12.156 1.00 88.88 108 PHE A CA 1
ATOM 863 C C . PHE A 1 108 ? -14.638 1.466 11.801 1.00 88.88 108 PHE A C 1
ATOM 865 O O . PHE A 1 108 ? -13.508 1.789 11.445 1.00 88.88 108 PHE A O 1
ATOM 872 N N . GLY A 1 109 ? -15.615 2.370 11.948 1.00 86.44 109 GLY A N 1
ATOM 873 C CA . GLY A 1 109 ? -15.412 3.782 11.640 1.00 86.44 109 GLY A CA 1
ATOM 874 C C . GLY A 1 109 ? -14.365 4.413 12.555 1.00 86.44 109 GLY A C 1
ATOM 875 O O . GLY A 1 109 ? -13.492 5.134 12.086 1.00 86.44 109 GLY A O 1
ATOM 876 N N . TYR A 1 110 ? -14.395 4.108 13.854 1.00 88.38 110 TYR A N 1
ATOM 877 C CA . TYR A 1 110 ? -13.374 4.580 14.787 1.00 88.38 110 TYR A CA 1
ATOM 878 C C . TYR A 1 110 ? -11.960 4.195 14.327 1.00 88.38 110 TYR A C 1
ATOM 880 O O . TYR A 1 110 ? -11.102 5.073 14.224 1.00 88.38 110 TYR A O 1
ATOM 888 N N . ARG A 1 111 ? -11.739 2.916 13.994 1.00 90.44 111 ARG A N 1
ATOM 889 C CA . ARG A 1 111 ? -10.439 2.413 13.538 1.00 90.44 111 ARG A CA 1
ATOM 890 C C . ARG A 1 111 ? -10.024 3.005 12.199 1.00 90.44 111 ARG A C 1
ATOM 892 O O . ARG A 1 111 ? -8.896 3.470 12.093 1.00 90.44 111 ARG A O 1
ATOM 899 N N . LEU A 1 112 ? -10.936 3.095 11.232 1.00 89.19 112 LEU A N 1
ATOM 900 C CA . LEU A 1 112 ? -10.661 3.698 9.928 1.00 89.19 112 LEU A CA 1
ATOM 901 C C . LEU A 1 112 ? -10.227 5.165 10.052 1.00 89.19 112 LEU A C 1
ATOM 903 O O . LEU A 1 112 ? -9.186 5.547 9.525 1.00 89.19 112 LEU A O 1
ATOM 907 N N . PHE A 1 113 ? -10.993 5.995 10.767 1.00 87.56 113 PHE A N 1
ATOM 908 C CA . PHE A 1 113 ? -10.674 7.420 10.896 1.00 87.56 113 PHE A CA 1
ATOM 909 C C . PHE A 1 113 ? -9.447 7.672 11.775 1.00 87.56 113 PHE A C 1
ATOM 911 O O . PHE A 1 113 ? -8.680 8.584 11.476 1.00 87.56 113 PHE A O 1
ATOM 918 N N . SER A 1 114 ? -9.241 6.874 12.828 1.00 87.81 114 SER A N 1
ATOM 919 C CA . SER A 1 114 ? -8.023 6.946 13.644 1.00 87.81 114 SER A CA 1
ATOM 920 C C . SER A 1 114 ? -6.787 6.588 12.818 1.00 87.81 114 SER A C 1
ATOM 922 O O . SER A 1 114 ? -5.816 7.338 12.821 1.00 87.81 114 SER A O 1
ATOM 924 N N . PHE A 1 115 ? -6.858 5.500 12.046 1.00 89.00 115 PHE A N 1
ATOM 925 C CA . PHE A 1 115 ? -5.784 5.067 11.158 1.00 89.00 115 PHE A CA 1
ATOM 926 C C . PHE A 1 115 ? -5.493 6.100 10.065 1.00 89.00 115 PHE A C 1
ATOM 928 O O . PHE A 1 115 ? -4.340 6.455 9.861 1.00 89.00 115 PHE A O 1
ATOM 935 N N . LEU A 1 116 ? -6.520 6.649 9.407 1.00 88.38 116 LEU A N 1
ATOM 936 C CA . LEU A 1 116 ? -6.342 7.714 8.414 1.00 88.38 116 LEU A CA 1
ATOM 937 C C . LEU A 1 116 ? -5.636 8.941 9.000 1.00 88.38 116 LEU A C 1
ATOM 939 O O . LEU A 1 116 ? -4.813 9.545 8.320 1.00 88.38 116 LEU A O 1
ATOM 943 N N . GLY A 1 117 ? -5.948 9.303 10.248 1.00 85.38 117 GLY A N 1
ATOM 944 C CA . GLY A 1 117 ? -5.276 10.390 10.958 1.00 85.38 117 GLY A CA 1
ATOM 945 C C . GLY A 1 117 ? -3.804 10.093 11.211 1.00 85.38 117 GLY A C 1
ATOM 946 O O . GLY A 1 117 ? -2.949 10.916 10.892 1.00 85.38 117 GLY A O 1
ATOM 947 N N . ASP A 1 118 ? -3.515 8.904 11.737 1.00 85.50 118 ASP A N 1
ATOM 948 C CA . ASP A 1 118 ? -2.152 8.462 12.043 1.00 85.50 118 ASP A CA 1
ATOM 949 C C . ASP A 1 118 ? -1.279 8.365 10.782 1.00 85.50 118 ASP A C 1
ATOM 951 O O . ASP A 1 118 ? -0.144 8.846 10.729 1.00 85.50 118 ASP A O 1
ATOM 955 N N . LYS A 1 119 ? -1.858 7.848 9.696 1.00 86.38 119 LYS A N 1
ATOM 956 C CA . LYS A 1 119 ? -1.169 7.702 8.417 1.00 86.38 119 LYS A CA 1
ATOM 957 C C . LYS A 1 119 ? -1.099 8.973 7.579 1.00 86.38 119 LYS A C 1
ATOM 959 O O . LYS A 1 119 ? -0.377 8.968 6.581 1.00 86.38 119 LYS A O 1
ATOM 964 N N . ALA A 1 120 ? -1.824 10.040 7.916 1.00 86.25 120 ALA A N 1
ATOM 965 C CA . ALA A 1 120 ? -1.954 11.216 7.050 1.00 86.25 120 ALA A CA 1
ATOM 966 C C . ALA A 1 120 ? -0.596 11.862 6.731 1.00 86.25 120 ALA A C 1
ATOM 968 O O . ALA A 1 120 ? -0.283 12.097 5.564 1.00 86.25 120 ALA A O 1
ATOM 969 N N . ALA A 1 121 ? 0.231 12.099 7.755 1.00 83.88 121 ALA A N 1
ATOM 970 C CA . ALA A 1 121 ? 1.541 12.728 7.585 1.00 83.88 121 ALA A CA 1
ATOM 971 C C . ALA A 1 121 ? 2.501 11.843 6.772 1.00 83.88 121 ALA A C 1
ATOM 973 O O . ALA A 1 121 ? 3.141 12.315 5.831 1.00 83.88 121 ALA A O 1
ATOM 974 N N . GLN A 1 122 ? 2.546 10.543 7.086 1.00 84.19 122 GLN A N 1
ATOM 975 C CA . GLN A 1 122 ? 3.370 9.576 6.361 1.00 84.19 122 GLN A CA 1
ATOM 976 C C . GLN A 1 122 ? 2.934 9.451 4.895 1.00 84.19 122 GLN A C 1
ATOM 978 O O . GLN A 1 122 ? 3.779 9.450 4.003 1.00 84.19 122 GLN A O 1
ATOM 983 N N . SER A 1 123 ? 1.625 9.387 4.642 1.00 85.44 123 SER A N 1
ATOM 984 C CA . SER A 1 123 ? 1.067 9.251 3.293 1.00 85.44 123 SER A CA 1
ATOM 985 C C . SER A 1 123 ? 1.345 10.491 2.452 1.00 85.44 123 SER A C 1
ATOM 987 O O . SER A 1 123 ? 1.751 10.357 1.303 1.00 85.44 123 SER A O 1
ATOM 989 N N . LEU A 1 124 ? 1.212 11.691 3.028 1.00 87.25 124 LEU A N 1
ATOM 990 C CA . LEU A 1 124 ? 1.550 12.936 2.340 1.00 87.25 124 LEU A CA 1
ATOM 991 C C . LEU A 1 124 ? 3.022 12.948 1.911 1.00 87.25 124 LEU A C 1
ATOM 993 O O . LEU A 1 124 ? 3.322 13.225 0.751 1.00 87.25 124 LEU A O 1
ATOM 997 N N . PHE A 1 125 ? 3.933 12.589 2.818 1.00 86.62 125 PHE A N 1
ATOM 998 C CA . PHE A 1 125 ? 5.357 12.505 2.502 1.00 86.62 125 PHE A CA 1
ATOM 999 C C . PHE A 1 125 ? 5.649 11.454 1.421 1.00 86.62 125 PHE A C 1
ATOM 1001 O O . PHE A 1 125 ? 6.391 11.722 0.478 1.00 86.62 125 PHE A O 1
ATOM 1008 N N . SER A 1 126 ? 5.043 10.267 1.513 1.00 86.56 126 SER A N 1
ATOM 1009 C CA . SER A 1 126 ? 5.199 9.217 0.501 1.00 86.56 126 SER A CA 1
ATOM 1010 C C . SER A 1 126 ? 4.635 9.616 -0.867 1.00 86.56 126 SER A C 1
ATOM 1012 O O . SER A 1 126 ? 5.240 9.267 -1.876 1.00 86.56 126 SER A O 1
ATOM 1014 N N . CYS A 1 127 ? 3.547 10.389 -0.929 1.00 87.56 127 CYS A N 1
ATOM 1015 C CA . CYS A 1 127 ? 3.033 10.946 -2.183 1.00 87.56 127 CYS A CA 1
ATOM 1016 C C . CYS A 1 127 ? 4.016 11.939 -2.817 1.00 87.56 127 CYS A C 1
ATOM 1018 O O . CYS A 1 127 ? 4.222 11.897 -4.027 1.00 87.56 127 CYS A O 1
ATOM 1020 N N . VAL A 1 128 ? 4.655 12.800 -2.015 1.00 88.12 128 VAL A N 1
ATOM 1021 C CA . VAL A 1 128 ? 5.699 13.720 -2.505 1.00 88.12 128 VAL A CA 1
ATOM 1022 C C . VAL A 1 128 ? 6.894 12.937 -3.048 1.00 88.12 128 VAL A C 1
ATOM 1024 O O . VAL A 1 128 ? 7.376 13.233 -4.139 1.00 88.12 128 VAL A O 1
ATOM 1027 N N . LEU A 1 129 ? 7.336 11.904 -2.327 1.00 87.31 129 LEU A N 1
ATOM 1028 C CA . LEU A 1 129 ? 8.436 11.042 -2.759 1.00 87.31 129 LEU A CA 1
ATOM 1029 C C . LEU A 1 129 ? 8.102 10.301 -4.063 1.00 87.31 129 LEU A C 1
ATOM 1031 O O . LEU A 1 129 ? 8.950 10.203 -4.943 1.00 87.31 129 LEU A O 1
ATOM 1035 N N . LEU A 1 130 ? 6.861 9.829 -4.213 1.00 87.06 130 LEU A N 1
ATOM 1036 C CA . LEU A 1 130 ? 6.378 9.204 -5.443 1.00 87.06 130 LEU A CA 1
ATOM 1037 C C . LEU A 1 130 ? 6.341 10.189 -6.613 1.00 87.06 130 LEU A C 1
ATOM 1039 O O . LEU A 1 130 ? 6.822 9.855 -7.690 1.00 87.06 130 LEU A O 1
ATOM 1043 N N . ALA A 1 131 ? 5.831 11.404 -6.409 1.00 86.44 131 ALA A N 1
ATOM 1044 C CA . ALA A 1 131 ? 5.833 12.434 -7.444 1.00 86.44 131 ALA A CA 1
ATOM 1045 C C . ALA A 1 131 ? 7.264 12.788 -7.890 1.00 86.44 131 ALA A C 1
ATOM 1047 O O . ALA A 1 131 ? 7.529 12.889 -9.087 1.00 86.44 131 ALA A O 1
ATOM 1048 N N . ALA A 1 132 ? 8.199 12.906 -6.941 1.00 86.19 132 ALA A N 1
ATOM 1049 C CA . ALA A 1 132 ? 9.612 13.125 -7.236 1.00 86.19 132 ALA A CA 1
ATOM 1050 C C . ALA A 1 132 ? 10.231 11.944 -8.001 1.00 86.19 132 ALA A C 1
ATOM 1052 O O . ALA A 1 132 ? 10.921 12.157 -8.995 1.00 86.19 132 ALA A O 1
ATOM 1053 N N . ALA A 1 133 ? 9.946 10.705 -7.587 1.00 83.44 133 ALA A N 1
ATOM 1054 C CA . ALA A 1 133 ? 10.421 9.505 -8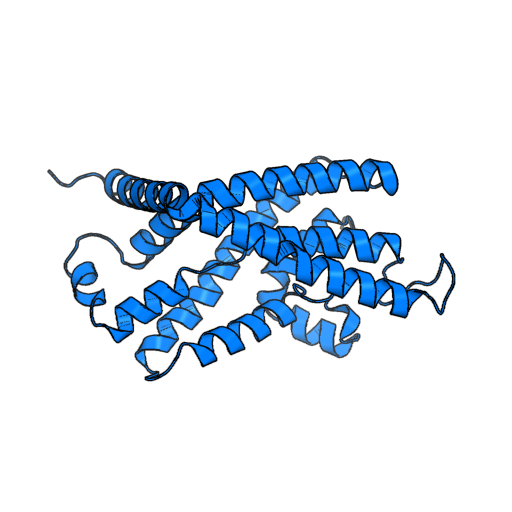.271 1.00 83.44 133 ALA A CA 1
ATOM 1055 C C . ALA A 1 133 ? 9.908 9.442 -9.716 1.00 83.44 133 ALA A C 1
ATOM 1057 O O . ALA A 1 133 ? 10.693 9.214 -10.627 1.00 83.44 133 ALA A O 1
ATOM 1058 N N . VAL A 1 134 ? 8.621 9.718 -9.945 1.00 82.38 134 VAL A N 1
ATOM 1059 C CA . VAL A 1 134 ? 8.035 9.771 -11.293 1.00 82.38 134 VAL A CA 1
ATOM 1060 C C . VAL A 1 134 ? 8.687 10.860 -12.146 1.00 82.38 134 VAL A C 1
ATOM 1062 O O . VAL A 1 134 ? 8.994 10.608 -13.307 1.00 82.38 134 VAL A O 1
ATOM 1065 N N . ALA A 1 135 ? 8.942 12.045 -11.584 1.00 82.31 135 ALA A N 1
ATOM 1066 C CA . ALA A 1 135 ? 9.602 13.130 -12.308 1.00 82.31 135 ALA A CA 1
ATOM 1067 C C . ALA A 1 135 ? 11.033 12.756 -12.736 1.00 82.31 135 ALA A C 1
ATOM 1069 O O . ALA A 1 135 ? 11.406 12.986 -13.884 1.00 82.31 135 ALA A O 1
ATOM 1070 N N . VAL A 1 136 ? 11.812 12.135 -11.844 1.00 81.12 136 VAL A N 1
ATOM 1071 C CA . VAL A 1 136 ? 13.176 11.662 -12.141 1.00 81.12 136 VAL A CA 1
ATOM 1072 C C . VAL A 1 136 ? 13.162 10.501 -13.138 1.00 81.12 136 VAL A C 1
ATOM 1074 O O . VAL A 1 136 ? 13.955 10.472 -14.073 1.00 81.12 136 VAL A O 1
ATOM 1077 N N . LEU A 1 137 ? 12.244 9.546 -12.987 1.00 76.31 137 LEU A N 1
ATOM 1078 C CA . LEU A 1 137 ? 12.106 8.445 -13.940 1.00 76.31 137 LEU A CA 1
ATOM 1079 C C . LEU A 1 137 ? 11.719 8.963 -15.328 1.00 76.31 137 LEU A C 1
ATOM 1081 O O . LEU A 1 137 ? 12.259 8.484 -16.325 1.00 76.31 137 LEU A O 1
ATOM 1085 N N . GLY A 1 138 ? 10.862 9.984 -15.400 1.00 74.19 138 GLY A N 1
ATOM 1086 C CA . GLY A 1 138 ? 10.498 10.644 -16.650 1.00 74.19 138 GLY A CA 1
ATOM 1087 C C . GLY A 1 138 ? 11.685 11.266 -17.385 1.00 74.19 138 GLY A C 1
ATOM 1088 O O . GLY A 1 138 ? 11.776 11.128 -18.603 1.00 74.19 138 GLY A O 1
ATOM 1089 N N . THR A 1 139 ? 12.633 11.880 -16.668 1.00 70.75 139 THR A N 1
ATOM 1090 C CA . THR A 1 139 ? 13.828 12.475 -17.291 1.00 70.75 139 THR A CA 1
ATOM 1091 C C . THR A 1 139 ? 14.863 11.438 -17.721 1.00 70.75 139 THR A C 1
ATOM 1093 O O . THR A 1 139 ? 15.510 11.630 -18.745 1.00 70.75 139 THR A O 1
ATOM 1096 N N . VAL A 1 140 ? 15.016 10.340 -16.973 1.00 67.81 140 VAL A N 1
ATOM 1097 C CA . VAL A 1 140 ? 16.031 9.302 -17.245 1.00 67.81 140 VAL A CA 1
ATOM 1098 C C . VAL A 1 140 ? 15.586 8.317 -18.326 1.00 67.81 140 VAL A C 1
ATOM 1100 O O . VAL A 1 140 ? 16.411 7.827 -19.090 1.00 67.81 140 VAL A O 1
ATOM 1103 N N . THR A 1 141 ? 14.290 8.008 -18.395 1.00 64.12 141 THR A N 1
ATOM 1104 C CA . THR A 1 141 ? 13.774 6.896 -19.215 1.00 64.12 141 THR A CA 1
ATOM 1105 C C . THR A 1 141 ? 12.868 7.344 -20.367 1.00 64.12 141 THR A C 1
ATOM 1107 O O . THR A 1 141 ? 12.374 6.507 -21.116 1.00 64.12 141 THR A O 1
ATOM 1110 N N . GLY A 1 142 ? 12.628 8.656 -20.518 1.00 61.06 142 GLY A N 1
ATOM 1111 C CA . GLY A 1 142 ? 11.666 9.200 -21.492 1.00 61.06 142 GLY A CA 1
ATOM 1112 C C . GLY A 1 142 ? 10.204 8.901 -21.137 1.00 61.06 142 GLY A C 1
ATOM 1113 O O . GLY A 1 142 ? 9.300 9.053 -21.957 1.00 61.06 142 GLY A O 1
ATOM 1114 N N . PHE A 1 143 ? 9.969 8.451 -19.908 1.00 63.53 143 PHE A N 1
ATOM 1115 C CA . PHE A 1 143 ? 8.686 8.010 -19.398 1.00 63.53 143 PHE A CA 1
ATOM 1116 C C . PHE A 1 143 ? 7.739 9.189 -19.157 1.00 63.53 143 PHE A C 1
ATOM 1118 O O . PHE A 1 143 ? 7.788 9.875 -18.135 1.00 63.53 143 PHE A O 1
ATOM 1125 N N . ALA A 1 144 ? 6.859 9.443 -20.121 1.00 62.22 144 ALA A N 1
ATOM 1126 C CA . ALA A 1 144 ? 5.847 10.480 -20.009 1.00 62.22 144 ALA A CA 1
ATOM 1127 C C . ALA A 1 144 ? 4.593 9.931 -19.316 1.00 62.22 144 ALA A C 1
ATOM 1129 O O . ALA A 1 144 ? 3.769 9.253 -19.929 1.00 62.22 144 ALA A O 1
ATOM 1130 N N . VAL A 1 145 ? 4.406 10.263 -18.036 1.00 69.31 145 VAL A N 1
ATOM 1131 C CA . VAL A 1 145 ? 3.113 10.046 -17.374 1.00 69.31 145 VAL A CA 1
ATOM 1132 C C . VAL A 1 145 ? 2.127 11.085 -17.892 1.00 69.31 145 VAL A C 1
ATOM 1134 O O . VAL A 1 145 ? 2.189 12.263 -17.541 1.00 69.31 145 VAL A O 1
ATOM 1137 N N . THR A 1 146 ? 1.191 10.654 -18.733 1.00 75.75 146 THR A N 1
ATOM 1138 C CA . THR A 1 146 ? 0.077 11.497 -19.172 1.00 75.75 146 THR A CA 1
ATOM 1139 C C . THR A 1 146 ? -0.799 11.873 -17.972 1.00 75.75 146 THR A C 1
ATOM 1141 O O . THR A 1 146 ? -1.021 11.056 -17.077 1.00 75.75 146 THR A O 1
ATOM 1144 N N . GLY A 1 147 ? -1.377 13.081 -17.965 1.00 77.44 147 GLY A N 1
ATOM 1145 C CA . GLY A 1 147 ? -2.286 13.521 -16.893 1.00 77.44 147 GLY A CA 1
ATOM 1146 C C . GLY A 1 147 ? -3.455 12.555 -16.641 1.00 77.44 147 GLY A C 1
ATOM 1147 O O . GLY A 1 147 ? -3.874 12.369 -15.499 1.00 77.44 147 GLY A O 1
ATOM 1148 N N . ARG A 1 148 ? -3.918 11.856 -17.688 1.00 80.81 148 ARG A N 1
ATOM 1149 C CA . ARG A 1 148 ? -4.894 10.760 -17.589 1.00 80.81 148 ARG A CA 1
ATOM 1150 C C . ARG A 1 148 ? -4.390 9.604 -16.718 1.00 80.81 148 ARG A C 1
ATOM 1152 O O . ARG A 1 148 ? -5.109 9.180 -15.818 1.00 80.81 148 ARG A O 1
ATOM 1159 N N . ASN A 1 149 ? -3.167 9.127 -16.943 1.00 80.94 149 ASN A N 1
ATOM 1160 C CA . ASN A 1 149 ? -2.585 8.013 -16.187 1.00 80.94 149 ASN A CA 1
ATOM 1161 C C . ASN A 1 149 ? -2.351 8.399 -14.729 1.00 80.94 149 ASN A C 1
ATOM 1163 O O . ASN A 1 149 ? -2.620 7.596 -13.843 1.00 80.94 149 ASN A O 1
ATOM 1167 N N . ALA A 1 150 ? -1.959 9.647 -14.460 1.00 82.69 150 ALA A N 1
ATOM 1168 C CA . ALA A 1 150 ? -1.867 10.157 -13.093 1.00 82.69 150 ALA A CA 1
ATOM 1169 C C . ALA A 1 150 ? -3.238 10.188 -12.382 1.00 82.69 150 ALA A C 1
ATOM 1171 O O . ALA A 1 150 ? -3.344 9.814 -11.210 1.00 82.69 150 ALA A O 1
ATOM 1172 N N . ALA A 1 151 ? -4.306 10.588 -13.083 1.00 86.38 151 ALA A N 1
ATOM 1173 C CA . ALA A 1 151 ? -5.662 10.587 -12.531 1.00 86.38 151 ALA A CA 1
ATOM 1174 C C . ALA A 1 151 ? -6.176 9.162 -12.267 1.00 86.38 151 ALA A C 1
ATOM 1176 O O . ALA A 1 151 ? -6.663 8.877 -11.171 1.00 86.38 151 ALA A O 1
ATOM 1177 N N . LEU A 1 152 ? -6.010 8.248 -13.230 1.00 87.69 152 LEU A N 1
ATOM 1178 C CA . LEU A 1 152 ? -6.366 6.836 -13.067 1.00 87.69 152 LEU A CA 1
ATOM 1179 C C . LEU A 1 152 ? -5.557 6.188 -11.940 1.00 87.69 152 LEU A C 1
ATOM 1181 O O . LEU A 1 152 ? -6.126 5.468 -11.125 1.00 87.69 152 LEU A O 1
ATOM 1185 N N . PHE A 1 153 ? -4.262 6.495 -11.842 1.00 89.69 153 PHE A N 1
ATOM 1186 C CA . PHE A 1 153 ? -3.408 6.055 -10.743 1.00 89.69 153 PHE A CA 1
ATOM 1187 C C . PHE A 1 153 ? -3.919 6.546 -9.393 1.00 89.69 153 PHE A C 1
ATOM 1189 O O . PHE A 1 153 ? -3.998 5.761 -8.455 1.00 89.69 153 PHE A O 1
ATOM 1196 N N . SER A 1 154 ? -4.331 7.810 -9.293 1.00 89.62 154 SER A N 1
ATOM 1197 C CA . SER A 1 154 ? -4.872 8.363 -8.047 1.00 89.62 154 SER A CA 1
ATOM 1198 C C . SER A 1 154 ? -6.131 7.614 -7.599 1.00 89.62 154 SER A C 1
ATOM 1200 O O . SER A 1 154 ? -6.264 7.265 -6.427 1.00 89.62 154 SER A O 1
ATOM 1202 N N . VAL A 1 155 ? -7.034 7.306 -8.536 1.00 92.44 155 VAL A N 1
ATOM 1203 C CA . VAL A 1 155 ? -8.241 6.513 -8.256 1.00 92.44 155 VAL A CA 1
ATOM 1204 C C . VAL A 1 155 ? -7.877 5.076 -7.876 1.00 92.44 155 VAL A C 1
ATOM 1206 O O . VAL A 1 155 ? -8.366 4.563 -6.868 1.00 92.44 155 VAL A O 1
ATOM 1209 N N . ALA A 1 156 ? -6.988 4.438 -8.640 1.00 92.75 156 ALA A N 1
ATOM 1210 C CA . ALA A 1 156 ? -6.521 3.080 -8.382 1.00 92.75 156 ALA A CA 1
ATOM 1211 C C . ALA A 1 156 ? -5.839 2.967 -7.016 1.00 92.75 156 ALA A C 1
ATOM 1213 O O . ALA A 1 156 ? -6.066 1.995 -6.308 1.00 92.75 156 ALA A O 1
ATOM 1214 N N . LEU A 1 157 ? -5.067 3.974 -6.607 1.00 92.75 157 LEU A N 1
ATOM 1215 C CA . LEU A 1 157 ? -4.397 4.022 -5.313 1.00 92.75 157 LEU A CA 1
ATOM 1216 C C . LEU A 1 157 ? -5.400 4.100 -4.154 1.00 92.75 157 LEU A C 1
ATOM 1218 O O . LEU A 1 157 ? -5.237 3.404 -3.152 1.00 92.75 157 LEU A O 1
ATOM 1222 N N . VAL A 1 158 ? -6.458 4.908 -4.286 1.00 93.06 158 VAL A N 1
ATOM 1223 C CA . VAL A 1 158 ? -7.527 4.980 -3.276 1.00 93.06 158 VAL A CA 1
ATOM 1224 C C . VAL A 1 158 ? -8.257 3.641 -3.170 1.00 93.06 158 VAL A C 1
ATOM 1226 O O . VAL A 1 158 ? -8.478 3.148 -2.064 1.00 93.06 158 VAL A O 1
ATOM 1229 N N . LEU A 1 159 ? -8.594 3.018 -4.301 1.00 94.00 159 LEU A N 1
ATOM 1230 C CA . LEU A 1 159 ? -9.234 1.700 -4.315 1.00 94.00 159 LEU A CA 1
ATOM 1231 C C . LEU A 1 159 ? -8.316 0.610 -3.749 1.00 94.00 159 LEU A C 1
ATOM 1233 O O . LEU A 1 159 ? -8.771 -0.207 -2.952 1.00 94.00 159 LEU A O 1
ATOM 1237 N N . ALA A 1 160 ? -7.029 0.634 -4.094 1.00 94.56 160 ALA A N 1
ATOM 1238 C CA . ALA A 1 160 ? -6.008 -0.264 -3.566 1.00 94.56 160 ALA A CA 1
ATOM 1239 C C . ALA A 1 160 ? -5.897 -0.148 -2.043 1.00 94.56 160 ALA A C 1
ATOM 1241 O O . ALA A 1 160 ? -5.863 -1.164 -1.349 1.00 94.56 160 ALA A O 1
ATOM 1242 N N . PHE A 1 161 ? -5.908 1.078 -1.514 1.00 93.12 161 PHE A N 1
ATOM 1243 C CA . PHE A 1 161 ? -5.923 1.338 -0.078 1.00 93.12 161 PHE A CA 1
ATOM 1244 C C . PHE A 1 161 ? -7.176 0.771 0.598 1.00 93.12 161 PHE A C 1
ATOM 1246 O O . PHE A 1 161 ? -7.062 0.061 1.595 1.00 93.12 161 PHE A O 1
ATOM 1253 N N . VAL A 1 162 ? -8.367 1.040 0.052 1.00 93.38 162 VAL A N 1
ATOM 1254 C CA . VAL A 1 162 ? -9.632 0.517 0.600 1.00 93.38 162 VAL A CA 1
ATOM 1255 C C . VAL A 1 162 ? -9.642 -1.010 0.574 1.00 93.38 162 VAL A C 1
ATOM 1257 O O . VAL A 1 162 ? -10.007 -1.642 1.564 1.00 93.38 162 VAL A O 1
ATOM 1260 N N . LEU A 1 163 ? -9.201 -1.611 -0.529 1.00 94.19 163 LEU A N 1
ATOM 1261 C CA . LEU A 1 163 ? -9.120 -3.057 -0.674 1.00 94.19 163 LEU A CA 1
ATOM 1262 C C . LEU A 1 163 ? -8.149 -3.670 0.336 1.00 94.19 163 LEU A C 1
ATOM 1264 O O . LEU A 1 163 ? -8.496 -4.639 1.004 1.00 94.19 163 LEU A O 1
ATOM 1268 N N . ASN A 1 164 ? -6.959 -3.086 0.492 1.00 94.06 164 ASN A N 1
ATOM 1269 C CA . ASN A 1 164 ? -5.970 -3.548 1.462 1.00 94.06 164 ASN A CA 1
ATOM 1270 C C . ASN A 1 164 ? -6.503 -3.430 2.896 1.00 94.06 164 ASN A C 1
ATOM 1272 O O . ASN A 1 164 ? -6.405 -4.386 3.662 1.00 94.06 164 ASN A O 1
ATOM 1276 N N . PHE A 1 165 ? -7.166 -2.315 3.221 1.00 91.81 165 PHE A N 1
ATOM 1277 C CA . PHE A 1 165 ? -7.831 -2.131 4.508 1.00 91.81 165 PHE A CA 1
ATOM 1278 C C . PHE A 1 165 ? -8.871 -3.224 4.769 1.00 91.81 165 PHE A C 1
ATOM 1280 O O . PHE A 1 165 ? -8.885 -3.800 5.850 1.00 91.81 165 PHE A O 1
ATOM 1287 N N . LEU A 1 166 ? -9.716 -3.556 3.790 1.00 93.25 166 LEU A N 1
ATOM 1288 C CA . LEU A 1 166 ? -10.718 -4.616 3.935 1.00 93.25 166 LEU A CA 1
ATOM 1289 C C . LEU A 1 166 ? -10.084 -6.007 4.076 1.00 93.25 166 LEU A C 1
ATOM 1291 O O . LEU A 1 166 ? -10.527 -6.785 4.919 1.00 93.25 166 LEU A O 1
ATOM 1295 N N . LEU A 1 167 ? -9.027 -6.308 3.313 1.00 92.81 167 LEU A N 1
ATOM 1296 C CA . LEU A 1 167 ? -8.293 -7.572 3.436 1.00 92.81 167 LEU A CA 1
ATOM 1297 C C . LEU A 1 167 ? -7.731 -7.741 4.851 1.00 92.81 167 LEU A C 1
ATOM 1299 O O . LEU A 1 167 ? -8.002 -8.747 5.506 1.00 92.81 167 LEU A O 1
ATOM 1303 N N . PHE A 1 168 ? -7.012 -6.739 5.361 1.00 91.56 168 PHE A N 1
ATOM 1304 C CA . PHE A 1 168 ? -6.460 -6.791 6.716 1.00 91.56 168 PHE A CA 1
ATOM 1305 C C . PHE A 1 168 ? -7.526 -6.657 7.806 1.00 91.56 168 PHE A C 1
ATOM 1307 O O . PHE A 1 168 ? -7.321 -7.157 8.910 1.00 91.56 168 PHE A O 1
ATOM 1314 N N . TRP A 1 169 ? -8.691 -6.075 7.508 1.00 91.50 169 TRP A N 1
ATOM 1315 C CA . TRP A 1 169 ? -9.841 -6.099 8.409 1.00 91.50 169 TRP A CA 1
ATOM 1316 C C . TRP A 1 169 ? -10.359 -7.527 8.599 1.00 91.50 169 TRP A C 1
ATOM 1318 O O . TRP A 1 169 ? -10.553 -7.960 9.733 1.00 91.50 169 TRP A O 1
ATOM 1328 N N . CYS A 1 170 ? -10.520 -8.291 7.513 1.00 90.44 170 CYS A N 1
ATOM 1329 C CA . CYS A 1 170 ? -10.893 -9.705 7.583 1.00 90.44 170 CYS A CA 1
ATOM 1330 C C . CYS A 1 170 ? -9.867 -10.527 8.373 1.00 90.44 170 CYS A C 1
ATOM 1332 O O . CYS A 1 170 ? -10.254 -11.321 9.229 1.00 90.44 170 CYS A O 1
ATOM 1334 N N . VAL A 1 171 ? -8.569 -10.293 8.140 1.00 89.62 171 VAL A N 1
ATOM 1335 C CA . VAL A 1 171 ? -7.493 -10.933 8.918 1.00 89.62 171 VAL A CA 1
ATOM 1336 C C . VAL A 1 171 ? -7.591 -10.542 10.397 1.00 89.62 171 VAL A C 1
ATOM 1338 O O . VAL A 1 171 ? -7.554 -11.414 11.257 1.00 89.62 171 VAL A O 1
ATOM 1341 N N . GLY A 1 172 ? -7.821 -9.260 10.700 1.00 88.25 172 GLY A N 1
ATOM 1342 C CA . GLY A 1 172 ? -8.070 -8.736 12.048 1.00 88.25 172 GLY A CA 1
ATOM 1343 C C . GLY A 1 172 ? -9.182 -9.466 12.793 1.00 88.25 172 GLY A C 1
ATOM 1344 O O . GLY A 1 172 ? -8.998 -9.867 13.941 1.00 88.25 172 GLY A O 1
ATOM 1345 N N . LEU A 1 173 ? -10.315 -9.691 12.127 1.00 88.44 173 LEU A N 1
ATOM 1346 C CA . LEU A 1 173 ? -11.457 -10.396 12.707 1.00 88.44 173 LEU A CA 1
ATOM 1347 C C . LEU A 1 173 ? -11.184 -11.883 12.959 1.00 88.44 173 LEU A C 1
ATOM 1349 O O . LEU A 1 173 ? -11.747 -12.438 13.898 1.00 88.44 173 LEU A O 1
ATOM 1353 N N . ALA A 1 174 ? -10.289 -12.528 12.205 1.00 87.31 174 ALA A N 1
ATOM 1354 C CA . ALA A 1 174 ? -9.881 -13.903 12.509 1.00 87.31 174 ALA A CA 1
ATOM 1355 C C . ALA A 1 174 ? -9.286 -14.031 13.926 1.00 87.31 174 ALA A C 1
ATOM 1357 O O . ALA A 1 174 ? -9.312 -15.110 14.518 1.00 87.31 174 ALA A O 1
ATOM 1358 N N . GLY A 1 175 ? -8.826 -12.916 14.508 1.00 84.94 175 GLY A N 1
ATOM 1359 C CA . GLY A 1 175 ? -8.323 -12.863 15.871 1.00 84.94 175 GLY A CA 1
ATOM 1360 C C . GLY A 1 175 ? -9.330 -13.239 16.964 1.00 84.94 175 GLY A C 1
ATOM 1361 O O . GLY A 1 175 ? -8.909 -13.577 18.063 1.00 84.94 175 GLY A O 1
ATOM 1362 N N . PHE A 1 176 ? -10.639 -13.259 16.685 1.00 86.38 176 PHE A N 1
ATOM 1363 C CA . PHE A 1 176 ? -11.641 -13.737 17.651 1.00 86.38 176 PHE A CA 1
ATOM 1364 C C . PHE A 1 176 ? -11.533 -15.235 17.965 1.00 86.38 176 PHE A C 1
ATOM 1366 O O . PHE A 1 176 ? -11.932 -15.657 19.047 1.00 86.38 176 PHE A O 1
ATOM 1373 N N . TRP A 1 177 ? -11.010 -16.038 17.035 1.00 86.00 177 TRP A N 1
ATOM 1374 C CA . TRP A 1 177 ? -10.941 -17.498 17.170 1.00 86.00 177 TRP A CA 1
ATOM 1375 C C . TRP A 1 177 ? -9.539 -18.017 17.487 1.00 86.00 177 TRP A C 1
ATOM 1377 O O . TRP A 1 177 ? -9.362 -19.214 17.700 1.00 86.00 177 TRP A O 1
ATOM 1387 N N . LEU A 1 178 ? -8.535 -17.142 17.497 1.00 79.19 178 LEU A N 1
ATOM 1388 C CA . LEU A 1 178 ? -7.133 -17.531 17.568 1.00 79.19 178 LEU A CA 1
ATOM 1389 C C . LEU A 1 178 ? -6.477 -16.963 18.831 1.00 79.19 178 LEU A C 1
ATOM 1391 O O . LEU A 1 178 ? -6.546 -15.771 19.103 1.00 79.19 178 LEU A O 1
ATOM 1395 N N . THR A 1 179 ? -5.812 -17.820 19.604 1.00 69.25 179 THR A N 1
ATOM 1396 C CA . THR A 1 179 ? -5.265 -17.473 20.931 1.00 69.25 179 THR A CA 1
ATOM 1397 C C . THR A 1 179 ? -3.899 -16.765 20.860 1.00 69.25 179 THR A C 1
ATOM 1399 O O . THR A 1 179 ? -3.592 -15.883 21.666 1.00 69.25 179 THR A O 1
ATOM 1402 N N . GLU A 1 180 ? -3.080 -17.124 19.865 1.00 68.31 180 GLU A N 1
ATOM 1403 C CA . GLU A 1 180 ? -1.714 -16.637 19.614 1.00 68.31 180 GLU A CA 1
ATOM 1404 C C . GLU A 1 180 ? -1.593 -16.249 18.133 1.00 68.31 180 GLU A C 1
ATOM 1406 O O . GLU A 1 180 ? -1.535 -17.110 17.259 1.00 68.31 180 GLU A O 1
ATOM 1411 N N . ILE A 1 181 ? -1.621 -14.948 17.830 1.00 68.25 181 ILE A N 1
ATOM 1412 C CA . ILE A 1 181 ? -1.903 -14.473 16.461 1.00 68.25 181 ILE A CA 1
ATOM 1413 C C . ILE A 1 181 ? -0.871 -13.505 15.895 1.00 68.25 181 ILE A C 1
ATOM 1415 O O . ILE A 1 181 ? -0.905 -13.240 14.700 1.00 68.25 181 ILE A O 1
ATOM 1419 N N . GLY A 1 182 ? 0.078 -13.015 16.697 1.00 73.44 182 GLY A N 1
ATOM 1420 C CA . GLY A 1 182 ? 1.087 -12.065 16.212 1.00 73.44 182 GLY A CA 1
ATOM 1421 C C . GLY A 1 182 ? 1.871 -12.611 15.012 1.00 73.44 182 GLY A C 1
ATOM 1422 O O . GLY A 1 182 ? 1.891 -11.994 13.950 1.00 73.44 182 GLY A O 1
ATOM 1423 N N . PHE A 1 183 ? 2.436 -13.814 15.151 1.00 80.88 183 PHE A N 1
ATOM 1424 C CA . PHE A 1 183 ? 3.209 -14.460 14.083 1.00 80.88 183 PHE A CA 1
ATOM 1425 C C . PHE A 1 183 ? 2.354 -14.891 12.891 1.00 80.88 183 PHE A C 1
ATOM 1427 O O . PHE A 1 183 ? 2.796 -14.776 11.751 1.00 80.88 183 PHE A O 1
ATOM 1434 N N . LEU A 1 184 ? 1.124 -15.353 13.134 1.00 82.94 184 LEU A N 1
ATOM 1435 C CA . LEU A 1 184 ? 0.217 -15.737 12.054 1.00 82.94 184 LEU A CA 1
ATOM 1436 C C . LEU A 1 184 ? -0.146 -14.526 11.187 1.00 82.94 184 LEU A C 1
ATOM 1438 O O . LEU A 1 184 ? -0.144 -14.622 9.965 1.00 82.94 184 LEU A O 1
ATOM 1442 N N . PHE A 1 185 ? -0.417 -13.379 11.810 1.00 82.62 185 PHE A N 1
ATOM 1443 C CA . PHE A 1 185 ? -0.711 -12.140 11.095 1.00 82.62 185 PHE A CA 1
ATOM 1444 C C . PHE A 1 185 ? 0.478 -11.679 10.256 1.00 82.62 185 PHE A C 1
ATOM 1446 O O . PHE A 1 185 ? 0.286 -11.249 9.119 1.00 82.62 185 PHE A O 1
ATOM 1453 N N . GLU A 1 186 ? 1.699 -11.805 10.781 1.00 85.75 186 GLU A N 1
ATOM 1454 C CA . GLU A 1 186 ? 2.906 -11.488 10.018 1.00 85.75 186 GLU A CA 1
ATOM 1455 C C . GLU A 1 186 ? 3.081 -12.430 8.821 1.00 85.75 186 GLU A C 1
ATOM 1457 O O . GLU A 1 186 ? 3.333 -11.976 7.706 1.00 85.75 186 GLU A O 1
ATOM 1462 N N . ALA A 1 187 ? 2.866 -13.734 9.010 1.00 89.25 187 ALA A N 1
ATOM 1463 C CA . ALA A 1 187 ? 2.935 -14.711 7.927 1.00 89.25 187 ALA A CA 1
ATOM 1464 C C . ALA A 1 187 ? 1.892 -14.422 6.834 1.00 89.25 187 ALA A C 1
ATOM 1466 O O . ALA A 1 187 ? 2.233 -14.344 5.653 1.00 89.25 187 ALA A O 1
ATOM 1467 N N . VAL A 1 188 ? 0.633 -14.188 7.220 1.00 89.56 188 VAL A N 1
ATOM 1468 C CA . VAL A 1 188 ? -0.450 -13.833 6.289 1.00 89.56 188 VAL A CA 1
ATOM 1469 C C . VAL A 1 188 ? -0.135 -12.527 5.560 1.00 89.56 188 VAL A C 1
ATOM 1471 O O . VAL A 1 188 ? -0.329 -12.443 4.348 1.00 89.56 188 VAL A O 1
ATOM 1474 N N . ARG A 1 189 ?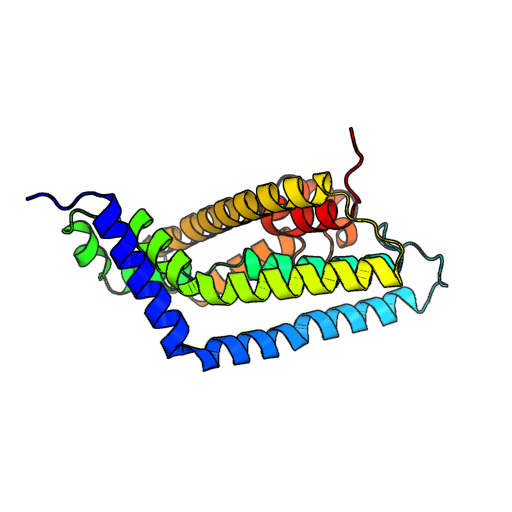 0.413 -11.524 6.256 1.00 89.50 189 ARG A N 1
ATOM 1475 C CA . ARG A 1 189 ? 0.868 -10.274 5.638 1.00 89.50 189 ARG A CA 1
ATOM 1476 C C . ARG A 1 189 ? 1.914 -10.536 4.562 1.00 89.50 189 ARG A C 1
ATOM 1478 O O . ARG A 1 189 ? 1.762 -10.018 3.460 1.00 89.50 189 ARG A O 1
ATOM 1485 N N . ILE A 1 190 ? 2.961 -11.303 4.869 1.00 90.69 190 ILE A N 1
ATOM 1486 C CA . ILE A 1 190 ? 4.037 -11.604 3.914 1.00 90.69 190 ILE A CA 1
ATOM 1487 C C . ILE A 1 190 ? 3.458 -12.279 2.669 1.00 90.69 190 ILE A C 1
ATOM 1489 O O . ILE A 1 190 ? 3.781 -11.869 1.555 1.00 90.69 190 ILE A O 1
ATOM 1493 N N . VAL A 1 191 ? 2.547 -13.242 2.846 1.00 91.88 191 VAL A N 1
ATOM 1494 C CA . VAL A 1 191 ? 1.868 -13.922 1.734 1.00 91.88 191 VAL A CA 1
ATOM 1495 C C . VAL A 1 191 ? 1.042 -12.942 0.898 1.00 91.88 191 VAL A C 1
ATOM 1497 O O . VAL A 1 191 ? 1.174 -12.938 -0.322 1.00 91.88 191 VAL A O 1
ATOM 1500 N N . ILE A 1 192 ? 0.241 -12.072 1.523 1.00 92.38 192 ILE A N 1
ATOM 1501 C CA . ILE A 1 192 ? -0.566 -11.067 0.809 1.00 92.38 192 ILE A CA 1
ATOM 1502 C C . ILE A 1 192 ? 0.330 -10.082 0.046 1.00 92.38 192 ILE A C 1
ATOM 1504 O O . ILE A 1 192 ? 0.044 -9.767 -1.108 1.00 92.38 192 ILE A O 1
ATOM 1508 N N . ILE A 1 193 ? 1.423 -9.610 0.656 1.00 90.88 193 ILE A N 1
ATOM 1509 C CA . ILE A 1 193 ? 2.363 -8.678 0.016 1.00 90.88 193 ILE A CA 1
ATOM 1510 C C . ILE A 1 193 ? 3.070 -9.360 -1.161 1.00 90.88 193 ILE A C 1
ATOM 1512 O O . ILE A 1 193 ? 3.141 -8.779 -2.244 1.00 90.88 193 ILE A O 1
ATOM 1516 N N . ALA A 1 194 ? 3.532 -10.600 -1.005 1.00 91.31 194 ALA A N 1
ATOM 1517 C CA . ALA A 1 194 ? 4.121 -11.367 -2.101 1.00 91.31 194 ALA A CA 1
ATOM 1518 C C . ALA A 1 194 ? 3.112 -11.568 -3.248 1.00 91.31 194 ALA A C 1
ATOM 1520 O O . ALA A 1 194 ? 3.399 -11.219 -4.391 1.00 91.31 194 ALA A O 1
ATOM 1521 N N . ALA A 1 195 ? 1.892 -12.009 -2.927 1.00 91.88 195 ALA A N 1
ATOM 1522 C CA . ALA A 1 195 ? 0.797 -12.218 -3.877 1.00 91.88 195 ALA A CA 1
ATOM 1523 C C . ALA A 1 195 ? 0.227 -10.921 -4.483 1.00 91.88 195 ALA A C 1
ATOM 1525 O O . ALA A 1 195 ? -0.610 -10.971 -5.383 1.00 91.88 195 ALA A O 1
ATOM 1526 N N . SER A 1 196 ? 0.626 -9.752 -3.981 1.00 92.25 196 SER A N 1
ATOM 1527 C CA . SER A 1 196 ? 0.253 -8.450 -4.547 1.00 92.25 196 SER A CA 1
ATOM 1528 C C . SER A 1 196 ? 1.269 -7.899 -5.545 1.00 92.25 196 SER A C 1
ATOM 1530 O O . SER A 1 196 ? 1.003 -6.868 -6.160 1.00 92.25 196 SER A O 1
ATOM 1532 N N . GLY A 1 197 ? 2.423 -8.557 -5.688 1.00 89.19 197 GLY A N 1
ATOM 1533 C CA . GLY A 1 197 ? 3.568 -8.034 -6.429 1.00 89.19 197 GLY A CA 1
ATOM 1534 C C . GLY A 1 197 ? 4.379 -6.995 -5.644 1.00 89.19 197 GLY A C 1
ATOM 1535 O O . GLY A 1 197 ? 5.086 -6.187 -6.228 1.00 89.19 197 GLY A O 1
ATOM 1536 N N . GLY A 1 198 ? 4.269 -6.966 -4.311 1.00 86.75 198 GLY A N 1
ATOM 1537 C CA . GLY A 1 198 ? 4.990 -6.001 -3.471 1.00 86.75 198 GLY A CA 1
ATOM 1538 C C . GLY A 1 198 ? 6.464 -6.327 -3.229 1.00 86.75 198 GLY A C 1
ATOM 1539 O O . GLY A 1 198 ? 7.208 -5.458 -2.773 1.00 86.75 198 GLY A O 1
ATOM 1540 N N . ILE A 1 199 ? 6.883 -7.566 -3.502 1.00 87.25 199 ILE A N 1
ATOM 1541 C CA . ILE A 1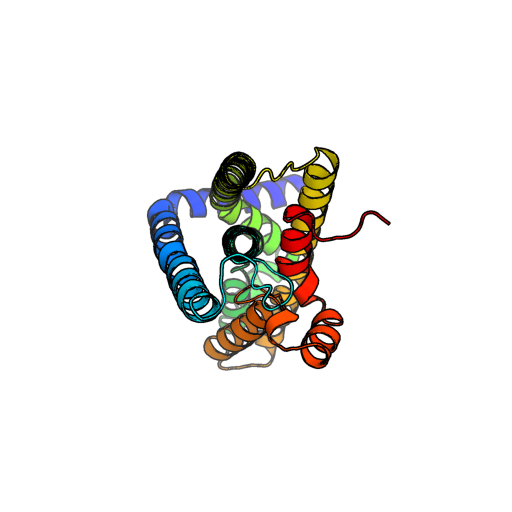 199 ? 8.283 -8.007 -3.376 1.00 87.25 199 ILE A CA 1
ATOM 1542 C C . ILE A 1 199 ? 8.931 -8.100 -4.759 1.00 87.25 199 ILE A C 1
ATOM 1544 O O . ILE A 1 199 ? 9.981 -7.513 -4.985 1.00 87.25 199 ILE A O 1
ATOM 1548 N N . PHE A 1 200 ? 8.288 -8.803 -5.686 1.00 88.56 200 PHE A N 1
ATOM 1549 C CA . PHE A 1 200 ? 8.722 -8.945 -7.074 1.00 88.56 200 PHE A CA 1
ATOM 1550 C C . PHE A 1 200 ? 7.494 -8.859 -7.986 1.00 88.56 200 PHE A C 1
ATOM 1552 O O . PHE A 1 200 ? 6.387 -9.115 -7.502 1.00 88.56 200 PHE A O 1
ATOM 1559 N N . PRO A 1 201 ? 7.655 -8.542 -9.283 1.00 89.31 201 PRO A N 1
ATOM 1560 C CA . PRO A 1 201 ? 6.550 -8.616 -10.232 1.00 89.31 201 PRO A CA 1
ATOM 1561 C C . PRO A 1 201 ? 5.943 -10.018 -10.246 1.00 89.31 201 PRO A C 1
ATOM 1563 O O . PRO A 1 201 ? 6.669 -11.013 -10.183 1.00 89.31 201 PRO A O 1
ATOM 1566 N N . LEU A 1 202 ? 4.620 -10.121 -10.382 1.00 90.44 202 LEU A N 1
ATOM 1567 C CA . LEU A 1 202 ? 3.950 -11.423 -10.442 1.00 90.44 202 LEU A CA 1
ATOM 1568 C C . LEU A 1 202 ? 4.403 -12.264 -11.649 1.00 90.44 202 LEU A C 1
ATOM 1570 O O . LEU A 1 202 ? 4.337 -13.490 -11.581 1.00 90.44 202 LEU A O 1
ATOM 1574 N N . SER A 1 203 ? 4.940 -11.635 -12.699 1.00 87.56 203 SER A N 1
ATOM 1575 C CA . SER A 1 203 ? 5.506 -12.321 -13.868 1.00 87.56 203 SER A CA 1
ATOM 1576 C C . SER A 1 203 ? 6.723 -13.200 -13.542 1.00 87.56 203 SER A C 1
ATOM 1578 O O . SER A 1 203 ? 7.036 -14.118 -14.299 1.00 87.56 203 SER A O 1
ATOM 1580 N N . VAL A 1 204 ? 7.377 -12.995 -12.390 1.00 87.88 204 VAL A N 1
ATOM 1581 C CA . VAL A 1 204 ? 8.475 -13.852 -11.903 1.00 87.88 204 VAL A CA 1
ATOM 1582 C C . VAL A 1 204 ? 7.999 -15.270 -11.573 1.00 87.88 204 VAL A C 1
ATOM 1584 O O . VAL A 1 204 ? 8.765 -16.220 -11.708 1.00 87.88 204 VAL A O 1
ATOM 1587 N N . PHE A 1 205 ? 6.726 -15.446 -11.201 1.00 87.88 205 PHE A N 1
ATOM 1588 C CA . PHE A 1 205 ? 6.146 -16.762 -10.903 1.00 87.88 205 PHE A CA 1
ATOM 1589 C C . PHE A 1 205 ? 5.780 -17.571 -12.162 1.00 87.88 205 PHE A C 1
ATOM 1591 O O . PHE A 1 205 ? 5.236 -18.672 -12.055 1.00 87.88 205 PHE A O 1
ATOM 1598 N N . GLY A 1 206 ? 6.075 -17.040 -13.352 1.00 88.06 206 GLY A N 1
ATOM 1599 C CA . GLY A 1 206 ? 5.730 -17.641 -14.634 1.00 88.06 206 GLY A CA 1
ATOM 1600 C C . GLY A 1 206 ? 4.243 -17.504 -14.993 1.00 88.06 206 GLY A C 1
ATOM 1601 O O . GLY A 1 206 ? 3.448 -17.012 -14.190 1.00 88.06 206 GLY A O 1
ATOM 1602 N N . PRO A 1 207 ? 3.839 -17.957 -16.196 1.00 87.94 207 PRO A N 1
ATOM 1603 C CA . PRO A 1 207 ? 2.493 -17.716 -16.725 1.00 87.94 207 PRO A CA 1
ATOM 1604 C C . PRO A 1 207 ? 1.369 -18.292 -15.853 1.00 87.94 207 PRO A C 1
ATOM 1606 O O . PRO A 1 207 ? 0.362 -17.629 -15.613 1.00 87.94 207 PRO A O 1
ATOM 1609 N N . GLU A 1 208 ? 1.549 -19.512 -15.338 1.00 89.69 208 GLU A N 1
ATOM 1610 C CA . GLU A 1 208 ? 0.549 -20.173 -14.488 1.00 89.69 208 GLU A CA 1
ATOM 1611 C C . GLU A 1 208 ? 0.436 -19.501 -13.113 1.00 89.69 208 GLU A C 1
ATOM 1613 O O . GLU A 1 208 ? -0.668 -19.259 -12.622 1.00 89.69 208 GLU A O 1
ATOM 1618 N N . GLY A 1 209 ? 1.573 -19.140 -12.509 1.00 88.00 209 GLY A N 1
ATOM 1619 C CA . GLY A 1 209 ? 1.608 -18.428 -11.233 1.00 88.00 209 GLY A CA 1
ATOM 1620 C C . GLY A 1 209 ? 0.972 -17.044 -11.341 1.00 88.00 209 GLY A C 1
ATOM 1621 O O . GLY A 1 209 ? 0.115 -16.693 -10.531 1.00 88.00 209 GLY A O 1
ATOM 1622 N N . GLU A 1 210 ? 1.312 -16.287 -12.384 1.00 88.56 210 GLU A N 1
ATOM 1623 C CA . GLU A 1 210 ? 0.706 -14.985 -12.662 1.00 88.56 210 GLU A CA 1
ATOM 1624 C C . GLU A 1 210 ? -0.806 -15.102 -12.900 1.00 88.56 210 GLU A C 1
ATOM 1626 O O . GLU A 1 210 ? -1.580 -14.293 -12.383 1.00 88.56 210 GLU A O 1
ATOM 1631 N N . ARG A 1 211 ? -1.269 -16.141 -13.607 1.00 88.38 211 ARG A N 1
ATOM 1632 C CA . ARG A 1 211 ? -2.701 -16.392 -13.819 1.00 88.38 211 ARG A CA 1
ATOM 1633 C C . ARG A 1 211 ? -3.446 -16.674 -12.514 1.00 88.38 211 ARG A C 1
ATOM 1635 O O . ARG A 1 211 ? -4.531 -16.142 -12.315 1.00 88.38 211 ARG A O 1
ATOM 1642 N N . ILE A 1 212 ? -2.881 -17.472 -11.612 1.00 90.38 212 ILE A N 1
ATOM 1643 C CA . ILE A 1 212 ? -3.509 -17.755 -10.312 1.00 90.38 212 ILE A CA 1
ATOM 1644 C C . ILE A 1 212 ? -3.513 -16.496 -9.438 1.00 90.38 212 ILE A C 1
ATOM 1646 O O . ILE A 1 212 ? -4.548 -16.116 -8.890 1.00 90.38 212 ILE A O 1
ATOM 1650 N N . LEU A 1 213 ? -2.371 -15.815 -9.333 1.00 90.00 213 LEU A N 1
ATOM 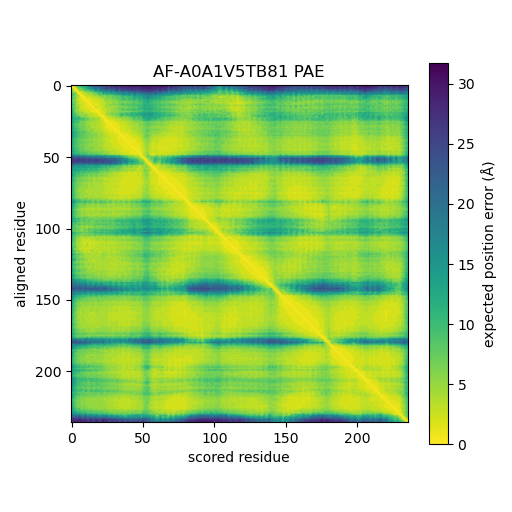1651 C CA . LEU A 1 213 ? -2.219 -14.629 -8.489 1.00 90.00 213 LEU A CA 1
ATOM 1652 C C . LEU A 1 213 ? -3.011 -13.429 -9.024 1.00 90.00 213 LEU A C 1
ATOM 1654 O O . LEU A 1 213 ? -3.425 -12.570 -8.250 1.00 90.00 213 LEU A O 1
ATOM 1658 N N . SER A 1 214 ? -3.296 -13.390 -10.326 1.00 86.62 214 SER A N 1
ATOM 1659 C CA . SER A 1 214 ? -4.156 -12.369 -10.926 1.00 86.62 214 SER A CA 1
ATOM 1660 C C . SER A 1 214 ? -5.645 -12.538 -10.652 1.00 86.62 214 SER A C 1
ATOM 1662 O O . SER A 1 214 ? -6.377 -11.559 -10.795 1.00 86.62 214 SER A O 1
ATOM 1664 N N . LEU A 1 215 ? -6.084 -13.716 -10.203 1.00 88.75 215 LEU A N 1
ATOM 1665 C CA . LEU A 1 215 ? -7.444 -13.922 -9.697 1.00 88.75 215 LEU A CA 1
ATOM 1666 C C . LEU A 1 215 ? -7.608 -13.406 -8.264 1.00 88.75 215 LEU A C 1
ATOM 1668 O O . LEU A 1 215 ? -8.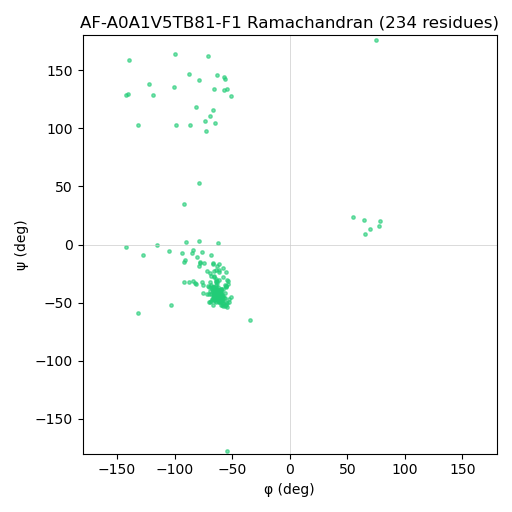732 -13.189 -7.809 1.00 88.75 215 LEU A O 1
ATOM 1672 N N . LEU A 1 216 ? -6.502 -13.213 -7.538 1.00 91.56 216 LEU A N 1
ATOM 1673 C CA . LEU A 1 216 ? -6.547 -12.743 -6.163 1.00 91.56 216 LEU A CA 1
ATOM 1674 C C . LEU A 1 216 ? -6.774 -11.227 -6.103 1.00 91.56 216 LEU A C 1
ATOM 1676 O O . LEU A 1 216 ? -6.151 -10.464 -6.849 1.00 91.56 216 LEU A O 1
ATOM 1680 N N . PRO A 1 217 ? -7.574 -10.748 -5.131 1.00 90.50 217 PRO A N 1
ATOM 1681 C CA . PRO A 1 217 ? -7.752 -9.316 -4.910 1.00 90.50 217 PRO A CA 1
ATOM 1682 C C . PRO A 1 217 ? -6.435 -8.619 -4.533 1.00 90.50 217 PRO A C 1
ATOM 1684 O O . PRO A 1 217 ? -6.279 -7.424 -4.777 1.00 90.50 217 PRO A O 1
ATOM 1687 N N . SER A 1 218 ? -5.455 -9.349 -3.983 1.00 89.38 218 SER A N 1
ATOM 1688 C CA . SER A 1 218 ? -4.150 -8.805 -3.593 1.00 89.38 218 SER A CA 1
ATOM 1689 C C . SER A 1 218 ? -3.420 -8.123 -4.753 1.00 89.38 218 SER A C 1
ATOM 1691 O O . SER A 1 218 ? -2.799 -7.084 -4.529 1.00 89.38 218 SER A O 1
ATOM 1693 N N . ARG A 1 219 ? -3.540 -8.616 -5.996 1.00 92.31 219 ARG A N 1
ATOM 1694 C CA . ARG A 1 219 ? -2.903 -8.005 -7.183 1.00 92.31 219 ARG A CA 1
ATOM 1695 C C . ARG A 1 219 ? -3.272 -6.532 -7.358 1.00 92.31 219 ARG A C 1
ATOM 1697 O O . ARG A 1 219 ? -2.435 -5.719 -7.751 1.00 92.31 219 ARG A O 1
ATOM 1704 N N . TYR A 1 220 ? -4.512 -6.175 -7.033 1.00 91.81 220 TYR A N 1
ATOM 1705 C CA . TYR A 1 220 ? -5.015 -4.811 -7.185 1.00 91.81 220 TYR A CA 1
ATOM 1706 C C . TYR A 1 220 ? -4.505 -3.849 -6.109 1.00 91.81 220 TYR A C 1
ATOM 1708 O O . TYR A 1 220 ? -4.750 -2.650 -6.201 1.00 91.81 220 TYR A O 1
ATOM 1716 N N . THR A 1 221 ? -3.782 -4.349 -5.102 1.00 93.19 221 THR A N 1
ATOM 1717 C CA . THR A 1 221 ? -3.257 -3.509 -4.021 1.00 93.19 221 THR A CA 1
ATOM 1718 C C . THR A 1 221 ? -1.894 -2.891 -4.343 1.00 93.19 221 THR A C 1
ATOM 1720 O O . THR A 1 221 ? -1.643 -1.774 -3.902 1.00 93.19 221 THR A O 1
ATOM 1723 N N . ILE A 1 222 ? -1.025 -3.561 -5.115 1.00 93.00 222 ILE A N 1
ATOM 1724 C CA . ILE A 1 222 ? 0.319 -3.040 -5.439 1.00 93.00 222 ILE A CA 1
ATOM 1725 C C . ILE A 1 222 ? 0.627 -3.131 -6.931 1.00 93.00 222 ILE A C 1
ATOM 1727 O O . ILE A 1 222 ? 0.869 -2.098 -7.553 1.00 93.00 222 ILE A O 1
ATOM 1731 N N . GLN A 1 223 ? 0.593 -4.328 -7.521 1.00 91.12 223 GLN A N 1
ATOM 1732 C CA . GLN A 1 223 ? 1.017 -4.494 -8.909 1.00 91.12 223 GLN A CA 1
ATOM 1733 C C . GLN A 1 223 ? 0.166 -3.686 -9.891 1.00 91.12 223 GLN A C 1
ATOM 1735 O O . GLN A 1 223 ? 0.725 -2.983 -10.720 1.00 91.12 223 GLN A O 1
ATOM 1740 N N . PHE A 1 224 ? -1.165 -3.729 -9.796 1.00 90.81 224 PHE A N 1
ATOM 1741 C CA . PHE A 1 224 ? -2.021 -2.978 -10.723 1.00 90.81 224 PHE A CA 1
ATOM 1742 C C . PHE A 1 224 ? -1.744 -1.458 -10.728 1.00 90.81 224 PHE A C 1
ATOM 1744 O O . PHE A 1 224 ? -1.487 -0.914 -11.802 1.00 90.81 224 PHE A O 1
ATOM 1751 N N . PRO A 1 225 ? -1.751 -0.747 -9.579 1.00 90.44 225 PRO A N 1
ATOM 1752 C CA . PRO A 1 225 ? -1.396 0.672 -9.564 1.00 90.44 225 PRO A CA 1
ATOM 1753 C C . PRO A 1 225 ? 0.054 0.933 -10.000 1.00 90.44 225 PRO A C 1
ATOM 1755 O 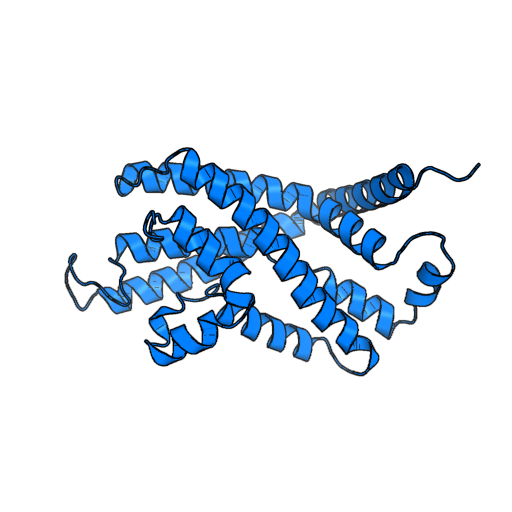O . PRO A 1 225 ? 0.306 1.946 -10.650 1.00 90.44 225 PRO A O 1
ATOM 1758 N N . ALA A 1 226 ? 0.998 0.033 -9.701 1.00 89.81 226 ALA A N 1
ATOM 1759 C CA . ALA A 1 226 ? 2.376 0.163 -10.173 1.00 89.81 226 ALA A CA 1
ATOM 1760 C C . ALA A 1 226 ? 2.485 0.027 -11.702 1.00 89.81 226 ALA A C 1
ATOM 1762 O O . ALA A 1 226 ? 3.108 0.873 -12.336 1.00 89.81 226 ALA A O 1
ATOM 1763 N N . ASP A 1 227 ? 1.827 -0.971 -12.298 1.00 87.81 227 ASP A N 1
ATOM 1764 C CA . ASP A 1 227 ? 1.793 -1.226 -13.745 1.00 87.81 227 ASP A CA 1
ATOM 1765 C C . ASP A 1 227 ? 1.092 -0.092 -14.508 1.00 87.81 227 ASP A C 1
ATOM 1767 O O . ASP A 1 227 ? 1.533 0.303 -15.590 1.00 87.81 227 ASP A O 1
ATOM 1771 N N . LEU A 1 228 ? 0.015 0.454 -13.933 1.00 86.19 228 LEU A N 1
ATOM 1772 C CA . LEU A 1 228 ? -0.721 1.592 -14.482 1.00 86.19 228 LEU A CA 1
ATOM 1773 C C . LEU A 1 228 ? 0.157 2.843 -14.533 1.00 86.19 228 LEU A C 1
ATOM 1775 O O . LEU A 1 228 ? 0.190 3.533 -15.551 1.00 86.19 228 LEU A O 1
ATOM 1779 N N . LEU A 1 229 ? 0.880 3.126 -13.444 1.00 82.38 229 LEU A N 1
ATOM 1780 C CA . LEU A 1 229 ? 1.801 4.254 -13.413 1.00 82.38 229 LEU A CA 1
ATOM 1781 C C . LEU A 1 229 ? 2.952 4.014 -14.382 1.00 82.38 229 LEU A C 1
ATOM 1783 O O . LEU A 1 229 ? 3.240 4.912 -15.161 1.00 82.38 229 LEU A O 1
ATOM 1787 N N . ALA A 1 230 ? 3.508 2.793 -14.395 1.00 78.25 230 ALA A N 1
ATOM 1788 C CA . ALA A 1 230 ? 4.534 2.292 -15.313 1.00 78.25 230 ALA A CA 1
ATOM 1789 C C . ALA A 1 230 ? 4.111 2.258 -16.799 1.00 78.25 230 ALA A C 1
ATOM 1791 O O . ALA A 1 230 ? 4.902 1.825 -17.635 1.00 78.25 230 ALA A O 1
ATOM 1792 N N . GLY A 1 231 ? 2.895 2.697 -17.152 1.00 71.44 231 GLY A N 1
ATOM 1793 C CA . GLY A 1 231 ? 2.438 2.789 -18.542 1.00 71.44 231 GLY A CA 1
ATOM 1794 C C . GLY A 1 231 ? 2.336 1.437 -19.253 1.00 71.44 231 GLY A C 1
ATOM 1795 O O . GLY A 1 231 ? 2.378 1.384 -20.477 1.00 71.44 231 GLY A 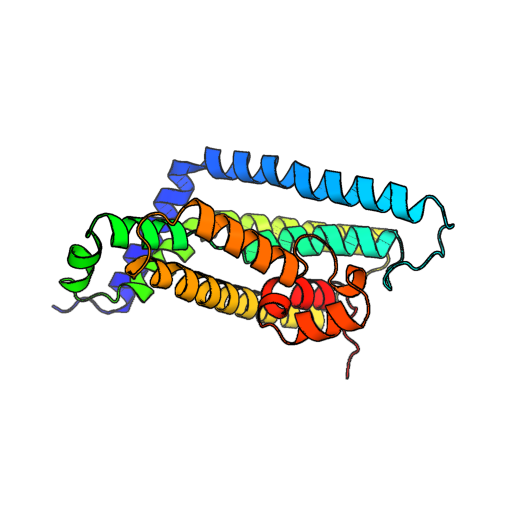O 1
ATOM 1796 N N . ARG A 1 232 ? 2.233 0.337 -18.496 1.00 71.88 232 ARG A N 1
ATOM 1797 C CA . ARG A 1 232 ? 2.223 -1.035 -19.029 1.00 71.88 232 ARG A CA 1
ATOM 1798 C C . ARG A 1 232 ? 0.834 -1.567 -19.350 1.00 71.88 232 ARG A C 1
ATOM 1800 O O . ARG A 1 232 ? 0.718 -2.620 -19.974 1.00 71.88 232 ARG A O 1
ATOM 1807 N N . ILE A 1 233 ? -0.211 -0.894 -18.882 1.00 64.88 233 ILE A N 1
ATOM 1808 C CA . ILE A 1 233 ? -1.585 -1.300 -19.163 1.00 64.88 233 ILE A CA 1
ATOM 1809 C C . ILE A 1 233 ? -1.935 -0.768 -20.558 1.00 64.88 233 ILE A C 1
ATOM 1811 O O . ILE A 1 233 ? -1.879 0.449 -20.744 1.00 64.88 233 ILE A O 1
ATOM 1815 N N . PRO A 1 234 ? -2.258 -1.640 -21.534 1.00 46.09 234 PRO A N 1
ATOM 1816 C CA . PRO A 1 234 ? -2.643 -1.193 -22.864 1.00 46.09 234 PRO A CA 1
ATOM 1817 C C . PRO A 1 234 ? -3.848 -0.259 -22.752 1.00 46.09 234 PRO A C 1
ATOM 1819 O O . PRO A 1 234 ? -4.811 -0.577 -22.048 1.00 46.09 234 PRO A O 1
ATOM 1822 N N . GLU A 1 235 ? -3.802 0.884 -23.438 1.00 43.25 235 GLU A N 1
ATOM 1823 C CA . GLU A 1 235 ? -5.008 1.675 -23.651 1.00 43.25 235 GLU A CA 1
ATOM 1824 C C . GLU A 1 235 ? -5.949 0.840 -24.527 1.00 43.25 235 GLU A C 1
ATOM 1826 O O . GLU A 1 235 ? -5.678 0.628 -25.707 1.00 43.25 235 GLU A O 1
ATOM 1831 N N . SER A 1 236 ? -6.991 0.277 -23.910 1.00 33.59 236 SER A N 1
ATOM 1832 C CA . SER A 1 236 ? -8.089 -0.391 -24.614 1.00 33.59 236 SER A CA 1
ATOM 1833 C C . SER A 1 236 ? -8.889 0.600 -25.443 1.00 33.59 236 SER A C 1
ATOM 1835 O O . SER A 1 236 ? -9.232 1.655 -24.849 1.00 33.59 236 SER A O 1
#

Radius of gyration: 19.71 Å; Cα contacts (8 Å, |Δi|>4): 223; chains: 1; bounding box: 52×37×51 Å

Solvent-accessible surface area (backbone atoms only — not comparable to full-atom values): 12672 Å² total; per-residue (Å²): 132,84,75,55,72,65,62,56,46,52,49,34,19,51,52,17,36,50,51,39,65,72,46,44,65,58,55,54,52,55,52,57,62,52,48,52,64,55,53,54,50,50,53,52,50,51,64,70,46,71,83,41,66,91,83,43,64,56,77,86,27,39,64,70,52,46,52,54,44,50,56,46,18,51,48,42,36,60,65,31,60,80,67,63,38,60,56,47,33,50,27,57,76,69,57,53,49,58,74,40,71,78,41,103,54,57,64,67,57,47,51,53,31,21,46,52,19,32,42,44,65,59,42,54,52,50,50,52,52,45,53,50,50,51,54,52,46,24,73,76,69,72,47,77,74,47,73,66,43,53,53,52,30,54,53,39,46,55,52,12,28,54,50,42,49,52,54,44,46,56,57,24,58,53,41,79,83,46,94,81,47,71,67,57,52,51,53,52,47,53,50,45,38,49,47,8,22,46,75,48,63,49,51,74,60,36,75,68,43,28,54,58,36,62,73,39,74,41,22,49,37,17,35,47,39,28,36,44,57,66,66,66,58,77,88,125

pLDDT: mean 84.35, std 9.28, range [33.59, 94.56]

Nearest PDB structures (foldseek):
  6ixf-assembly1_A  TM=1.322E-01  e=7.937E+00  Homo sapiens

Secondary structure (DSSP, 8-state):
----HHHHHHHHHHHHHHHHHHTHHHHHHHHHTTHHHHHHHHHHHHHHHTTS-TT--BTTB-HHHHHHHHHHHHHHHHHH---HHHHHHHHHHTTTTHHHHTSSS-HHHHHHHHHHHHHHHHHHHHHHHHHHHHHHHHHHH-----HHHHHHHHHHHHHHHHHHHHHHHHHHHHTTS-SS-HHHHHHHHHHHHHHTTSSS-GGGGHHHHHHHHHTSGGGGGTHHHHHHHTT-S---